Protein AF-A0A8J7U1Y2-F1 (afdb_monomer_lite)

Structure (mmCIF, N/CA/C/O backbone):
data_AF-A0A8J7U1Y2-F1
#
_entry.id   AF-A0A8J7U1Y2-F1
#
loop_
_atom_site.group_PDB
_atom_site.id
_atom_site.type_symbol
_atom_site.label_atom_id
_atom_site.label_alt_id
_atom_site.label_comp_id
_atom_site.label_asym_id
_atom_site.label_entity_id
_atom_site.label_seq_id
_atom_site.pdbx_PDB_ins_code
_atom_site.Cartn_x
_atom_site.Cartn_y
_atom_site.Cartn_z
_atom_site.occupancy
_atom_site.B_iso_or_equiv
_atom_site.auth_seq_id
_atom_site.auth_comp_id
_atom_site.auth_asym_id
_atom_site.auth_atom_id
_atom_site.pdbx_PDB_model_num
ATOM 1 N N . MET A 1 1 ? -80.355 20.652 -15.606 1.00 34.34 1 MET A N 1
ATOM 2 C CA . MET A 1 1 ? -79.274 21.611 -15.297 1.00 34.34 1 MET A CA 1
ATOM 3 C C . MET A 1 1 ? -78.720 21.258 -13.933 1.00 34.34 1 MET A C 1
ATOM 5 O O . MET A 1 1 ? -79.507 20.968 -13.043 1.00 34.34 1 MET A O 1
ATOM 9 N N . ALA A 1 2 ? -77.397 21.180 -13.840 1.00 46.47 2 ALA A N 1
ATOM 10 C CA . ALA A 1 2 ? -76.626 20.802 -12.661 1.00 46.47 2 ALA A CA 1
ATOM 11 C C . ALA A 1 2 ? -75.943 22.030 -12.027 1.00 46.47 2 ALA A C 1
ATOM 13 O O . ALA A 1 2 ? -75.816 23.050 -12.704 1.00 46.47 2 ALA A O 1
ATOM 14 N N . HIS A 1 3 ? -75.466 21.820 -10.792 1.00 39.16 3 HIS A N 1
ATOM 15 C CA . HIS A 1 3 ? -74.607 22.606 -9.879 1.00 39.16 3 HIS A CA 1
ATOM 16 C C . HIS A 1 3 ? -75.348 23.007 -8.597 1.00 39.16 3 HIS A C 1
ATOM 18 O O . HIS A 1 3 ? -76.306 23.766 -8.654 1.00 39.16 3 HIS A O 1
ATOM 24 N N . ASP A 1 4 ? -75.144 22.297 -7.483 1.00 46.78 4 ASP A N 1
ATOM 25 C CA . ASP A 1 4 ? -73.952 22.193 -6.606 1.00 46.78 4 ASP A CA 1
ATOM 26 C C . ASP A 1 4 ? -73.902 23.353 -5.605 1.00 46.78 4 ASP A C 1
ATOM 28 O O . ASP A 1 4 ? -73.993 24.519 -5.981 1.00 46.78 4 ASP A O 1
ATOM 32 N N . GLY A 1 5 ? -73.804 23.001 -4.326 1.00 40.16 5 GLY A N 1
ATOM 33 C CA . GLY A 1 5 ? -73.858 23.942 -3.219 1.00 40.16 5 GLY A CA 1
ATOM 34 C C . GLY A 1 5 ? -74.170 23.258 -1.897 1.00 40.16 5 GLY A C 1
ATOM 35 O O . GLY A 1 5 ? -75.324 22.979 -1.604 1.00 40.16 5 GLY A O 1
ATOM 36 N N . GLU A 1 6 ? -73.113 23.076 -1.107 1.00 36.56 6 GLU A N 1
ATOM 37 C CA . GLU A 1 6 ? -73.131 22.971 0.357 1.00 36.56 6 GLU A CA 1
ATOM 38 C C . GLU A 1 6 ? -73.260 21.560 0.949 1.00 36.56 6 GLU A C 1
ATOM 40 O O . GLU A 1 6 ? -74.282 21.094 1.446 1.00 36.56 6 GLU A O 1
ATOM 45 N N . ARG A 1 7 ? -72.089 20.909 0.993 1.00 51.75 7 ARG A N 1
ATOM 46 C CA . ARG A 1 7 ? -71.701 20.049 2.112 1.00 51.75 7 ARG A CA 1
ATOM 47 C C . ARG A 1 7 ? -71.763 20.863 3.405 1.00 51.75 7 ARG A C 1
ATOM 49 O O . ARG A 1 7 ? -70.762 21.455 3.805 1.00 51.75 7 ARG A O 1
ATOM 56 N N . GLU A 1 8 ? -72.899 20.845 4.081 1.00 38.88 8 GLU A N 1
ATOM 57 C CA . GLU A 1 8 ? -72.926 21.168 5.500 1.00 38.88 8 GLU A CA 1
ATOM 58 C C . GLU A 1 8 ? -72.642 19.876 6.270 1.00 38.88 8 GLU A C 1
ATOM 60 O O . GLU A 1 8 ? -73.505 19.026 6.491 1.00 38.88 8 GLU A O 1
ATOM 65 N N . LEU A 1 9 ? -71.361 19.686 6.594 1.00 50.12 9 LEU A N 1
ATOM 66 C CA . LEU A 1 9 ? -70.911 18.741 7.609 1.00 50.12 9 LEU A CA 1
ATOM 67 C C . LEU A 1 9 ? -71.500 19.205 8.944 1.00 50.12 9 LEU A C 1
ATOM 69 O O . LEU A 1 9 ? -70.864 19.948 9.689 1.00 50.12 9 LEU A O 1
ATOM 73 N N . VAL A 1 10 ? -72.740 18.798 9.213 1.00 43.84 10 VAL A N 1
ATOM 74 C CA . VAL A 1 10 ? -73.365 19.011 10.514 1.00 43.84 10 VAL A CA 1
ATOM 75 C C . VAL A 1 10 ? -72.536 18.228 11.536 1.00 43.84 10 VAL A C 1
ATOM 77 O O . VAL A 1 10 ? -72.325 17.025 11.347 1.00 43.84 10 VAL A O 1
ATOM 80 N N . PRO A 1 11 ? -72.038 18.875 12.602 1.00 46.19 11 PRO A N 1
ATOM 81 C CA . PRO A 1 11 ? -71.340 18.184 13.671 1.00 46.19 11 PRO A CA 1
ATOM 82 C C . PRO A 1 11 ? -72.301 17.148 14.257 1.00 46.19 11 PRO A C 1
ATOM 84 O O . PRO A 1 11 ? -73.326 17.520 14.829 1.00 46.19 11 PRO A O 1
ATOM 87 N N . LEU A 1 12 ? -72.003 15.854 14.095 1.00 50.69 12 LEU A N 1
ATOM 88 C CA . LEU A 1 12 ? -72.676 14.809 14.863 1.00 50.69 12 LEU A CA 1
ATOM 89 C C . LEU A 1 12 ? -72.426 15.146 16.331 1.00 50.69 12 LEU A C 1
ATOM 91 O O . LEU A 1 12 ? -71.283 15.150 16.794 1.00 50.69 12 LEU A O 1
ATOM 95 N N . GLY A 1 13 ? -73.496 15.559 17.008 1.00 49.44 13 GLY A N 1
ATOM 96 C CA . GLY A 1 13 ? -73.459 16.011 18.385 1.00 49.44 13 GLY A CA 1
ATOM 97 C C . GLY A 1 13 ? -72.778 14.983 19.280 1.00 49.44 13 GLY A C 1
ATOM 98 O O . GLY A 1 13 ? -72.788 13.784 19.020 1.00 49.44 13 GLY A O 1
ATOM 99 N N . THR A 1 14 ? -72.192 15.464 20.368 1.00 58.47 14 THR A N 1
ATOM 100 C CA . THR A 1 14 ? -71.536 14.669 21.415 1.00 58.47 14 THR A CA 1
ATOM 101 C C . THR A 1 14 ? -72.541 13.856 22.252 1.00 58.47 14 THR A C 1
ATOM 103 O O . THR A 1 14 ? -72.446 13.816 23.476 1.00 58.47 14 THR A O 1
ATOM 106 N N . GLY A 1 15 ? -73.549 13.254 21.622 1.00 70.94 15 GLY A N 1
ATOM 107 C CA . GLY A 1 15 ? -74.650 12.551 22.269 1.00 70.94 15 GLY A CA 1
ATOM 108 C C . GLY A 1 15 ? -75.352 11.580 21.323 1.00 70.94 15 GLY A C 1
ATOM 109 O O . GLY A 1 15 ? -75.127 11.591 20.118 1.00 70.94 15 GLY A O 1
ATOM 110 N N . PHE A 1 16 ? -76.185 10.712 21.891 1.00 85.00 16 PHE A N 1
ATOM 111 C CA . PHE A 1 16 ? -76.945 9.715 21.139 1.00 85.00 16 PHE A CA 1
ATOM 112 C C . PHE A 1 16 ? -78.142 10.347 20.422 1.00 85.00 16 PHE A C 1
ATOM 114 O O . PHE A 1 16 ? -78.838 11.192 20.992 1.00 85.00 16 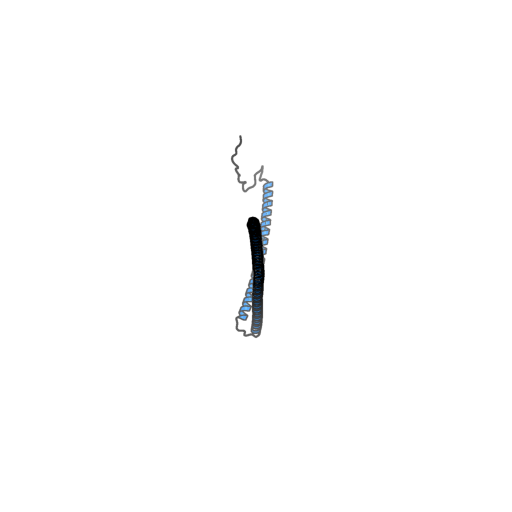PHE A O 1
ATOM 121 N N . ASP A 1 17 ? -78.444 9.871 19.218 1.00 85.56 17 ASP A N 1
ATOM 122 C CA . ASP A 1 17 ? -79.650 10.248 18.489 1.00 85.56 17 ASP A CA 1
ATOM 123 C C . ASP A 1 17 ? -80.903 9.795 19.253 1.00 85.56 17 ASP A C 1
ATOM 125 O O . ASP A 1 17 ? -80.952 8.705 19.833 1.00 85.56 17 ASP A O 1
ATOM 129 N N . ILE A 1 18 ? -81.946 10.627 19.248 1.00 84.00 18 ILE A N 1
ATOM 130 C CA . ILE A 1 18 ? -83.214 10.352 19.935 1.00 84.00 18 ILE A CA 1
ATOM 131 C C . ILE A 1 18 ? -84.214 9.748 18.939 1.00 84.00 18 ILE A C 1
ATOM 133 O O . ILE A 1 18 ? -84.594 10.376 17.954 1.00 84.00 18 ILE A O 1
ATOM 137 N N . VAL A 1 19 ? -84.695 8.540 19.230 1.00 82.56 19 VAL A N 1
ATOM 138 C CA . VAL A 1 19 ? -85.760 7.831 18.503 1.00 82.56 19 VAL A CA 1
ATOM 139 C C . VAL A 1 19 ? -87.065 7.828 19.314 1.00 82.56 19 VAL A C 1
ATOM 141 O O . VAL A 1 19 ? -87.110 8.282 20.460 1.00 82.56 19 VAL A O 1
ATOM 144 N N . LYS A 1 20 ? -88.181 7.348 18.737 1.00 69.94 20 LYS A N 1
ATOM 145 C CA . LYS A 1 20 ? -89.498 7.372 19.404 1.00 69.94 20 LYS A CA 1
ATOM 146 C C . LYS A 1 20 ? -89.423 6.622 20.747 1.00 69.94 20 LYS A C 1
ATOM 148 O O . LYS A 1 20 ? -89.471 5.396 20.768 1.00 69.94 20 LYS A O 1
ATOM 153 N N . ARG A 1 21 ? -89.395 7.392 21.848 1.00 74.94 21 ARG A N 1
ATOM 154 C CA . ARG A 1 21 ? -89.266 6.967 23.262 1.00 74.94 21 ARG A CA 1
ATOM 155 C C . ARG A 1 21 ? -87.834 6.673 23.769 1.00 74.94 21 ARG A C 1
ATOM 157 O O . ARG A 1 21 ? -87.695 5.816 24.634 1.00 74.94 21 ARG A O 1
ATOM 164 N N . GLY A 1 22 ? -86.796 7.390 23.323 1.00 84.19 22 GLY A N 1
ATOM 165 C CA . GLY A 1 22 ? -85.483 7.393 24.002 1.00 84.19 22 GLY A CA 1
ATOM 166 C C . GLY A 1 22 ? -84.276 7.505 23.069 1.00 84.19 22 GLY A C 1
ATOM 167 O O . GLY A 1 22 ? -84.439 7.803 21.893 1.00 84.19 22 GLY A O 1
ATOM 168 N N . TYR A 1 23 ? -83.070 7.264 23.593 1.00 89.19 23 TYR A N 1
ATOM 169 C CA . TYR A 1 23 ? -81.841 7.208 22.791 1.00 89.19 23 TYR A CA 1
ATOM 170 C C . TYR A 1 23 ? -81.787 5.959 21.903 1.00 89.19 23 TYR A C 1
ATOM 172 O O . TYR A 1 23 ? -82.340 4.911 22.249 1.00 89.19 23 TYR A O 1
ATOM 180 N N . SER A 1 24 ? -81.101 6.066 20.765 1.00 87.94 24 SER A N 1
ATOM 181 C CA . SER A 1 24 ? -80.838 4.948 19.864 1.00 87.94 24 SER A CA 1
ATOM 182 C C . SER A 1 24 ? -80.053 3.858 20.588 1.00 87.94 24 SER A C 1
ATOM 184 O O . SER A 1 24 ? -78.881 4.026 20.924 1.00 87.94 24 SER A O 1
ATOM 186 N N . ARG A 1 25 ? -80.709 2.719 20.822 1.00 88.12 25 ARG A N 1
ATOM 187 C CA . ARG A 1 25 ? -80.121 1.574 21.523 1.00 88.12 25 ARG A CA 1
ATOM 188 C C . ARG A 1 25 ? -78.813 1.112 20.876 1.00 88.12 25 ARG A C 1
ATOM 190 O O . ARG A 1 25 ? -77.850 0.880 21.592 1.00 88.12 25 ARG A O 1
ATOM 197 N N . THR A 1 26 ? -78.776 1.042 19.546 1.00 88.81 26 THR A N 1
ATOM 198 C CA . THR A 1 26 ? -77.592 0.624 18.783 1.00 88.81 26 THR A CA 1
ATOM 199 C C . THR A 1 26 ? -76.408 1.559 19.023 1.00 88.81 26 THR A C 1
ATOM 201 O O . THR A 1 26 ? -75.312 1.090 19.291 1.00 88.81 26 THR A O 1
ATOM 204 N N . GLN A 1 27 ? -76.629 2.879 19.030 1.00 89.81 27 GLN A N 1
ATOM 205 C CA . GLN A 1 27 ? -75.547 3.838 19.285 1.00 89.81 27 GLN A CA 1
ATOM 206 C C . GLN A 1 27 ? -75.039 3.776 20.730 1.00 89.81 27 GLN A C 1
ATOM 208 O O . GLN A 1 27 ? -73.845 3.949 20.967 1.00 89.81 27 GLN A O 1
ATOM 213 N N . VAL A 1 28 ? -75.929 3.527 21.698 1.00 91.50 28 VAL A N 1
ATOM 214 C CA . VAL A 1 28 ? -75.550 3.335 23.107 1.00 91.50 28 VAL A CA 1
ATOM 215 C C . VAL A 1 28 ? -74.724 2.063 23.281 1.00 91.50 28 VAL A C 1
ATOM 217 O O . VAL A 1 28 ? -73.686 2.115 23.932 1.00 91.50 28 VAL A O 1
ATOM 220 N N . GLU A 1 29 ? -75.145 0.949 22.680 1.00 90.69 29 GLU A N 1
ATOM 221 C CA . GLU A 1 29 ? -74.397 -0.315 22.704 1.00 90.69 29 GLU A CA 1
ATOM 222 C C . GLU A 1 29 ? -73.004 -0.143 22.065 1.00 90.69 29 GLU A C 1
ATOM 224 O O . GLU A 1 29 ? -72.007 -0.451 22.711 1.00 90.69 29 GLU A O 1
ATOM 229 N N . GLU A 1 30 ? -72.903 0.480 20.885 1.00 91.31 30 GLU A N 1
ATOM 230 C CA . GLU A 1 30 ? -71.616 0.772 20.226 1.00 91.31 30 GLU A CA 1
ATOM 231 C C . GLU A 1 30 ? -70.701 1.693 21.053 1.00 91.31 30 GLU A C 1
ATOM 233 O O . GLU A 1 30 ? -69.476 1.546 21.046 1.00 91.31 30 GLU A O 1
ATOM 238 N N . HIS A 1 31 ? -71.266 2.679 21.755 1.00 91.88 31 HIS A N 1
ATOM 239 C CA . HIS A 1 31 ? -70.484 3.566 22.614 1.00 91.88 31 HIS A CA 1
ATOM 240 C C . HIS A 1 31 ? -69.992 2.860 23.877 1.00 91.88 31 HIS A C 1
ATOM 242 O O . HIS A 1 31 ? -68.847 3.070 24.265 1.00 91.88 31 HIS A O 1
ATOM 248 N N . LEU A 1 32 ? -70.825 2.021 24.500 1.00 93.94 32 LEU A N 1
ATOM 249 C CA . LEU A 1 32 ? -70.423 1.214 25.652 1.00 93.94 32 LEU A CA 1
ATOM 250 C C . LEU A 1 32 ? -69.343 0.201 25.265 1.00 93.94 32 LEU A C 1
ATOM 252 O O . LEU A 1 32 ? -68.363 0.072 25.989 1.00 93.94 32 LEU A O 1
ATOM 256 N N . GLU A 1 33 ? -69.463 -0.446 24.104 1.00 94.44 33 GLU A N 1
ATOM 257 C CA . GLU A 1 33 ? -68.424 -1.340 23.579 1.00 94.44 33 GLU A CA 1
ATOM 258 C C . GLU A 1 33 ? -67.101 -0.604 23.338 1.00 94.44 33 GLU A C 1
ATOM 260 O O . GLU A 1 33 ? -66.033 -1.112 23.690 1.00 94.44 33 GLU A O 1
ATOM 265 N N . ARG A 1 34 ? -67.158 0.617 22.790 1.00 94.81 34 ARG A N 1
ATOM 266 C CA . ARG A 1 34 ? -65.978 1.472 22.610 1.00 94.81 34 ARG A CA 1
ATOM 267 C C . ARG A 1 34 ? -65.354 1.868 23.946 1.00 94.81 34 ARG A C 1
ATOM 269 O O . ARG A 1 34 ? -64.147 1.737 24.101 1.00 94.81 34 ARG A O 1
ATOM 276 N N . LEU A 1 35 ? -66.168 2.294 24.912 1.00 96.25 35 LEU A N 1
ATOM 277 C CA . LEU A 1 35 ? -65.710 2.710 26.238 1.00 96.25 35 LEU A CA 1
ATOM 278 C C . LEU A 1 35 ? -65.096 1.541 27.024 1.00 96.25 35 LEU A C 1
ATOM 280 O O . LEU A 1 35 ? -64.062 1.710 27.664 1.00 96.25 35 LEU A O 1
ATOM 284 N N . ASP A 1 36 ? -65.679 0.345 26.931 1.00 96.50 36 ASP A N 1
ATOM 285 C CA . ASP A 1 36 ? -65.097 -0.884 27.481 1.00 96.50 36 ASP A CA 1
ATOM 286 C C . ASP A 1 36 ? -63.756 -1.220 26.812 1.00 96.50 36 ASP A C 1
ATOM 288 O O . ASP A 1 36 ? -62.820 -1.666 27.481 1.00 96.50 36 ASP A O 1
ATOM 292 N N . GLY A 1 37 ? -63.645 -1.000 25.498 1.00 97.06 37 GLY A N 1
ATOM 293 C CA . GLY A 1 37 ? -62.390 -1.108 24.756 1.00 97.06 37 GLY A CA 1
ATOM 294 C C . GLY A 1 37 ? -61.326 -0.135 25.268 1.00 97.06 37 GLY A C 1
ATOM 295 O O . GLY A 1 37 ? -60.220 -0.560 25.609 1.00 97.06 37 GLY A O 1
ATOM 296 N N . ASP A 1 38 ? -61.681 1.142 25.398 1.00 96.19 38 ASP A N 1
ATOM 297 C CA . ASP A 1 38 ? -60.793 2.206 25.875 1.00 96.19 38 ASP A CA 1
ATOM 298 C C . ASP A 1 38 ? -60.351 1.969 27.330 1.00 96.19 38 ASP A C 1
ATOM 300 O O . ASP A 1 38 ? -59.178 2.141 27.663 1.00 96.19 38 ASP A O 1
ATOM 304 N N . LEU A 1 39 ? -61.252 1.505 28.204 1.00 97.31 39 LEU A N 1
ATOM 305 C CA . LEU A 1 39 ? -60.928 1.162 29.593 1.00 97.31 39 LEU A CA 1
ATOM 306 C C . LEU A 1 39 ? -59.982 -0.037 29.691 1.00 97.31 39 LEU A C 1
ATOM 308 O O . LEU A 1 39 ? -59.082 -0.035 30.533 1.00 97.31 39 LEU A O 1
ATOM 312 N N . ARG A 1 40 ? -60.156 -1.055 28.838 1.00 97.50 40 ARG A N 1
ATOM 313 C CA . ARG A 1 40 ? -59.226 -2.194 28.769 1.00 97.50 40 ARG A CA 1
ATOM 314 C C . ARG A 1 40 ? -57.848 -1.758 28.287 1.00 97.50 40 ARG A C 1
ATOM 316 O O . ARG A 1 40 ? -56.856 -2.210 28.855 1.00 97.50 40 ARG A O 1
ATOM 323 N N . LEU A 1 41 ? -57.786 -0.874 27.291 1.00 97.56 41 LEU A N 1
ATOM 324 C CA . LEU A 1 41 ? -56.530 -0.309 26.804 1.00 97.56 41 LEU A CA 1
ATOM 325 C C . LEU A 1 41 ? -55.830 0.506 27.900 1.00 97.56 41 LEU A C 1
ATOM 327 O O . LEU A 1 41 ? -54.671 0.245 28.207 1.00 97.56 41 LEU A O 1
ATOM 331 N N . LEU A 1 42 ? -56.552 1.406 28.573 1.00 97.75 42 LEU A N 1
ATOM 332 C CA . LEU A 1 42 ? -56.003 2.222 29.658 1.00 97.75 42 LEU A CA 1
ATOM 333 C C . LEU A 1 42 ? -55.525 1.367 30.843 1.00 97.75 42 LEU A C 1
ATOM 335 O O . LEU A 1 42 ? -54.500 1.665 31.457 1.00 97.75 42 LEU A O 1
ATOM 339 N N . ALA A 1 43 ? -56.257 0.300 31.177 1.00 97.25 43 ALA A N 1
ATOM 340 C CA . ALA A 1 43 ? -55.841 -0.644 32.208 1.00 97.25 43 ALA A CA 1
ATOM 341 C C . ALA A 1 43 ? -54.542 -1.364 31.815 1.00 97.25 43 ALA A C 1
ATOM 343 O O . ALA A 1 43 ? -53.633 -1.450 32.639 1.00 97.25 43 ALA A O 1
ATOM 344 N N . ALA A 1 44 ? -54.427 -1.810 30.559 1.00 97.88 44 ALA A N 1
ATOM 345 C CA . ALA A 1 44 ? -53.208 -2.427 30.043 1.00 97.88 44 ALA A CA 1
ATOM 346 C C . ALA A 1 44 ? -52.015 -1.454 30.062 1.00 97.88 44 ALA A C 1
ATOM 348 O O . ALA A 1 44 ? -50.932 -1.826 30.516 1.00 97.88 44 ALA A O 1
ATOM 349 N N . ASP A 1 45 ? -52.221 -0.198 29.660 1.00 97.25 45 ASP A N 1
ATOM 350 C CA . ASP A 1 45 ? -51.186 0.842 29.676 1.00 97.25 45 ASP A CA 1
ATOM 351 C C . ASP A 1 45 ? -50.732 1.174 31.103 1.00 97.25 45 ASP A C 1
ATOM 353 O O . ASP A 1 45 ? -49.533 1.282 31.374 1.00 97.25 45 ASP A O 1
ATOM 357 N N . ARG A 1 46 ? -51.674 1.281 32.049 1.00 98.00 46 ARG A N 1
ATOM 358 C CA . ARG A 1 46 ? -51.367 1.474 33.474 1.00 98.00 46 ARG A CA 1
ATOM 359 C C . ARG A 1 46 ? -50.536 0.317 34.016 1.00 98.00 46 ARG A C 1
ATOM 361 O O . ARG A 1 46 ? -49.559 0.550 34.728 1.00 98.00 46 ARG A O 1
ATOM 368 N N . ASP A 1 47 ? -50.924 -0.915 33.710 1.00 97.88 47 ASP A N 1
ATOM 369 C CA . ASP A 1 47 ? -50.235 -2.103 34.209 1.00 97.88 47 ASP A CA 1
ATOM 370 C C . ASP A 1 47 ? -48.820 -2.200 33.617 1.00 97.88 47 ASP A C 1
ATOM 372 O O . ASP A 1 47 ? -47.863 -2.471 34.347 1.00 97.88 47 ASP A O 1
ATOM 376 N N . ALA A 1 48 ? -48.654 -1.856 32.336 1.00 97.56 48 ALA A N 1
ATOM 377 C CA . ALA A 1 48 ? -47.348 -1.740 31.693 1.00 97.56 48 ALA A CA 1
ATOM 378 C C . ALA A 1 48 ? -46.475 -0.646 32.336 1.00 97.56 48 ALA A C 1
ATOM 380 O O . ALA A 1 48 ? -45.310 -0.894 32.653 1.00 97.56 48 ALA A O 1
ATOM 381 N N . ALA A 1 49 ? -47.029 0.541 32.595 1.00 96.50 49 ALA A N 1
ATOM 382 C CA . ALA A 1 49 ? -46.314 1.634 33.257 1.00 96.50 49 ALA A CA 1
ATOM 383 C C . ALA A 1 49 ? -45.923 1.282 34.704 1.00 96.50 49 ALA A C 1
ATOM 385 O O . ALA A 1 49 ? -44.817 1.595 35.158 1.00 96.50 49 ALA A O 1
ATOM 386 N N . SER A 1 50 ? -46.800 0.584 35.430 1.00 97.75 50 SER A N 1
ATOM 387 C CA . SER A 1 50 ? -46.519 0.104 36.785 1.00 97.75 50 SER A CA 1
ATOM 388 C C . SER A 1 50 ? -45.373 -0.911 36.784 1.00 97.75 50 SER A C 1
ATOM 390 O O . SER A 1 50 ? -44.430 -0.779 37.568 1.00 97.75 50 SER A O 1
ATOM 392 N N . ALA A 1 51 ? -45.384 -1.858 35.841 1.00 97.50 51 ALA A N 1
ATOM 393 C CA . ALA A 1 51 ? -44.304 -2.824 35.668 1.00 97.50 51 ALA A CA 1
ATOM 394 C C . ALA A 1 51 ? -42.961 -2.146 35.339 1.00 97.50 51 ALA A C 1
ATOM 396 O O . ALA A 1 51 ? -41.943 -2.482 35.949 1.00 97.50 51 ALA A O 1
ATOM 397 N N . GLN A 1 52 ? -42.957 -1.151 34.445 1.00 97.38 52 GLN A N 1
ATOM 398 C CA . GLN A 1 52 ? -41.757 -0.365 34.128 1.00 97.38 52 GLN A CA 1
ATOM 399 C C . GLN A 1 52 ? -41.221 0.390 35.348 1.00 97.38 52 GLN A C 1
ATOM 401 O O . GLN A 1 52 ? -40.016 0.407 35.585 1.00 97.38 52 GLN A O 1
ATOM 406 N N . THR A 1 53 ? -42.106 0.969 36.162 1.00 98.00 53 THR A N 1
ATOM 407 C CA . THR A 1 53 ? -41.712 1.694 37.379 1.00 98.00 53 THR A CA 1
ATOM 408 C C . THR A 1 53 ? -41.030 0.763 38.385 1.00 98.00 53 THR A C 1
ATOM 410 O O . THR A 1 53 ? -40.010 1.120 38.975 1.00 98.00 53 THR A O 1
ATOM 413 N N . VAL A 1 54 ? -41.555 -0.455 38.556 1.00 97.94 54 VAL A N 1
ATOM 414 C CA . VAL A 1 54 ? -40.950 -1.475 39.426 1.00 97.94 54 VAL A CA 1
ATOM 415 C C . VAL A 1 54 ? -39.583 -1.920 38.904 1.00 97.94 54 VAL A C 1
ATOM 417 O O . VAL A 1 54 ? -38.662 -2.107 39.700 1.00 97.94 54 VAL A O 1
ATOM 420 N N . ASP A 1 55 ? -39.425 -2.095 37.591 1.00 97.62 55 ASP A N 1
ATOM 421 C CA . ASP A 1 55 ? -38.134 -2.477 37.014 1.00 97.62 55 ASP A CA 1
ATOM 422 C C . ASP A 1 55 ? -37.087 -1.366 37.167 1.00 97.62 55 ASP A C 1
ATOM 424 O O . ASP A 1 55 ? -35.985 -1.618 37.658 1.00 97.62 55 ASP A O 1
ATOM 428 N N . LEU A 1 56 ? -37.458 -0.117 36.876 1.00 97.31 56 LEU A N 1
ATOM 429 C CA . LEU A 1 56 ? -36.594 1.046 37.085 1.00 97.31 56 LEU A CA 1
ATOM 430 C C . LEU A 1 56 ? -36.176 1.199 38.553 1.00 97.31 56 LEU A C 1
ATOM 432 O O . LEU A 1 56 ? -35.009 1.474 38.829 1.00 97.31 56 LEU A O 1
ATOM 436 N N . ALA A 1 57 ? -37.082 0.960 39.506 1.00 97.62 57 ALA A N 1
ATOM 437 C CA . ALA A 1 57 ? -36.745 0.978 40.929 1.00 97.62 57 ALA A CA 1
ATOM 438 C C . ALA A 1 57 ? -35.697 -0.092 41.291 1.00 97.62 57 ALA A C 1
ATOM 440 O O . ALA A 1 57 ? -34.758 0.190 42.034 1.00 97.62 57 ALA A O 1
ATOM 441 N N . LYS A 1 58 ? -35.802 -1.303 40.723 1.00 97.81 58 LYS A N 1
ATOM 442 C CA . LYS A 1 58 ? -34.797 -2.364 40.914 1.00 97.81 58 LYS A CA 1
ATOM 443 C C . LYS A 1 58 ? -33.449 -1.991 40.302 1.00 97.81 58 LYS A C 1
ATOM 445 O O . LYS A 1 58 ? -32.416 -2.267 40.905 1.00 97.81 58 LYS A O 1
ATOM 450 N N . GLN A 1 59 ? -33.443 -1.391 39.113 1.00 97.31 59 GLN A N 1
ATOM 451 C CA . GLN A 1 59 ? -32.210 -0.933 38.469 1.00 97.31 59 GLN A CA 1
ATOM 452 C C . GLN A 1 59 ? -31.528 0.171 39.287 1.00 97.31 59 GLN A C 1
ATOM 454 O O . GLN A 1 59 ? -30.317 0.113 39.494 1.00 97.31 59 GLN A O 1
ATOM 459 N N . LEU A 1 60 ? -32.305 1.123 39.813 1.00 97.81 60 LEU A N 1
ATOM 460 C CA . LEU A 1 60 ? -31.794 2.192 40.668 1.00 97.81 60 LEU A CA 1
ATOM 461 C C . LEU A 1 60 ? -31.145 1.639 41.940 1.00 97.81 60 LEU A C 1
ATOM 463 O O . LEU A 1 60 ? -30.069 2.093 42.319 1.00 97.81 60 LEU A O 1
ATOM 467 N N . GLU A 1 61 ? -31.770 0.651 42.580 1.00 97.44 61 GLU A N 1
ATOM 468 C CA . GLU A 1 61 ? -31.229 0.054 43.802 1.00 97.44 61 GLU A CA 1
ATOM 469 C C . GLU A 1 61 ? -29.929 -0.718 43.543 1.00 97.44 61 GLU A C 1
ATOM 471 O O . GLU A 1 61 ? -28.966 -0.584 44.295 1.00 97.44 61 GLU A O 1
ATOM 476 N N . ARG A 1 62 ? -29.849 -1.455 42.426 1.0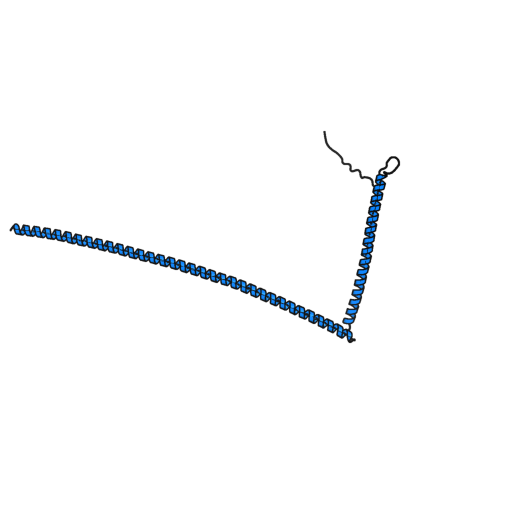0 97.69 62 ARG A N 1
ATOM 477 C CA . ARG A 1 62 ? -28.602 -2.116 42.002 1.00 97.69 62 ARG A CA 1
ATOM 478 C C . ARG A 1 62 ? -27.480 -1.107 41.770 1.00 97.69 62 ARG A C 1
ATOM 480 O O . ARG A 1 62 ? -26.385 -1.298 42.286 1.00 97.69 62 ARG A O 1
ATOM 487 N N . ALA A 1 63 ? -27.764 -0.027 41.043 1.00 95.75 63 ALA A N 1
ATOM 488 C CA . ALA A 1 63 ? -26.780 1.017 40.775 1.00 95.75 63 ALA A CA 1
ATOM 489 C C . ALA A 1 63 ? -26.319 1.718 42.065 1.00 95.75 63 ALA A C 1
ATOM 491 O O . ALA A 1 63 ? -25.141 2.030 42.207 1.00 95.75 63 ALA A O 1
ATOM 492 N N . ARG A 1 64 ? -27.225 1.942 43.029 1.00 96.81 64 ARG A N 1
ATOM 493 C CA . ARG A 1 64 ? -26.875 2.492 44.350 1.00 96.81 64 ARG A CA 1
ATOM 494 C C . ARG A 1 64 ? -25.940 1.569 45.125 1.00 96.81 64 ARG A C 1
ATOM 496 O O . ARG A 1 64 ? -24.908 2.040 45.588 1.00 96.81 64 ARG A O 1
ATOM 503 N N . SER A 1 65 ? -26.257 0.275 45.193 1.00 97.00 65 SER A N 1
ATOM 504 C CA . SER A 1 65 ? -25.390 -0.723 45.832 1.00 97.00 65 SER A CA 1
ATOM 505 C C . SER A 1 65 ? -24.000 -0.753 45.194 1.00 97.00 65 SER A C 1
ATOM 507 O O . SER A 1 65 ? -22.999 -0.737 45.902 1.00 97.00 65 SER A O 1
ATOM 509 N N . GLU A 1 66 ? -23.924 -0.738 43.862 1.00 96.50 66 GLU A N 1
ATOM 510 C CA . GLU A 1 66 ? -22.649 -0.739 43.139 1.00 96.50 66 GLU A CA 1
ATOM 511 C C . GLU A 1 66 ? -21.829 0.532 43.414 1.00 96.50 66 GLU A C 1
ATOM 513 O O . GLU A 1 66 ? -20.619 0.462 43.628 1.00 96.50 66 GLU A O 1
ATOM 518 N N . ILE A 1 67 ? -22.479 1.700 43.467 1.00 95.62 67 ILE A N 1
ATOM 519 C CA . ILE A 1 67 ? -21.821 2.964 43.822 1.00 95.62 67 ILE A CA 1
ATOM 520 C C . ILE A 1 67 ? -21.253 2.909 45.243 1.00 95.62 67 ILE A C 1
ATOM 522 O O . ILE A 1 67 ? -20.127 3.362 45.456 1.00 95.62 67 ILE A O 1
ATOM 526 N N . ASP A 1 68 ? -22.000 2.376 46.207 1.00 95.06 68 ASP A N 1
ATOM 527 C CA . ASP A 1 68 ? -21.544 2.276 47.595 1.00 95.06 68 ASP A CA 1
ATOM 528 C C . ASP A 1 68 ? -20.377 1.285 47.737 1.00 95.06 68 ASP A C 1
ATOM 530 O O . ASP A 1 68 ? -19.380 1.595 48.398 1.00 95.06 68 ASP A O 1
ATOM 534 N N . ASP A 1 69 ? -20.421 0.157 47.023 1.00 94.00 69 ASP A N 1
ATOM 535 C CA . ASP A 1 69 ? -19.317 -0.806 46.962 1.00 94.00 69 ASP A CA 1
ATOM 536 C C . ASP A 1 69 ? -18.047 -0.190 46.356 1.00 94.00 69 ASP A C 1
ATOM 538 O O . ASP A 1 69 ? -16.947 -0.338 46.906 1.00 94.00 69 ASP A O 1
ATOM 542 N N . LEU A 1 70 ? -18.183 0.532 45.238 1.00 91.06 70 LEU A N 1
ATOM 543 C CA . LEU A 1 70 ? -17.076 1.232 44.581 1.00 91.06 70 LEU A CA 1
ATOM 544 C C . LEU A 1 70 ? -16.500 2.333 45.476 1.00 91.06 70 LEU A C 1
ATOM 546 O O . LEU A 1 70 ? -15.280 2.455 45.587 1.00 91.06 70 LEU A O 1
ATOM 550 N N . ARG A 1 71 ? -17.350 3.106 46.162 1.00 88.69 71 ARG A N 1
ATOM 551 C CA . ARG A 1 71 ? -16.912 4.124 47.129 1.00 88.69 71 ARG A CA 1
ATOM 552 C C . ARG A 1 71 ? -16.119 3.505 48.273 1.00 88.69 71 ARG A C 1
ATOM 554 O O . ARG A 1 71 ? -15.037 4.000 48.582 1.00 88.69 71 ARG A O 1
ATOM 561 N N . GLY A 1 72 ? -16.590 2.391 48.834 1.00 86.19 72 GLY A N 1
ATOM 562 C CA . GLY A 1 72 ? -15.865 1.669 49.879 1.00 86.19 72 GLY A CA 1
ATOM 563 C C . GLY A 1 72 ? -14.512 1.131 49.401 1.00 86.19 72 GLY A C 1
ATOM 564 O O . GLY A 1 72 ? -13.528 1.174 50.140 1.00 86.19 72 GLY A O 1
ATOM 565 N N . GLN A 1 73 ? -14.421 0.655 48.154 1.00 82.56 73 GLN A N 1
ATOM 566 C CA . GLN A 1 73 ? -13.144 0.252 47.551 1.00 82.56 73 GLN A CA 1
ATOM 567 C C . GLN A 1 73 ? -12.188 1.439 47.383 1.00 82.56 73 GLN A C 1
ATOM 569 O O . GLN A 1 73 ? -11.011 1.327 47.727 1.00 82.56 73 GLN A O 1
ATOM 574 N N . VAL A 1 74 ? -12.683 2.579 46.893 1.00 83.75 74 VAL A N 1
ATOM 575 C CA . VAL A 1 74 ? -11.883 3.803 46.727 1.00 83.75 74 VAL A CA 1
ATOM 576 C C . VAL A 1 74 ? -11.362 4.309 48.068 1.00 83.75 74 VAL A C 1
ATOM 578 O O . VAL A 1 74 ? -10.192 4.676 48.156 1.00 83.75 74 VAL A O 1
ATOM 581 N N . GLU A 1 75 ? -12.185 4.297 49.116 1.00 79.94 75 GLU A N 1
ATOM 582 C CA . GLU A 1 75 ? -11.783 4.729 50.458 1.00 79.94 75 GLU A CA 1
ATOM 583 C C . GLU A 1 75 ? -10.661 3.841 51.018 1.00 79.94 75 GLU A C 1
ATOM 585 O O . GLU A 1 75 ? -9.621 4.352 51.440 1.00 79.94 75 GLU A O 1
ATOM 590 N N . ARG A 1 76 ? -10.804 2.511 50.903 1.00 75.19 76 ARG A N 1
ATOM 591 C CA . ARG A 1 76 ? -9.758 1.544 51.289 1.00 75.19 76 ARG A CA 1
ATOM 592 C C . ARG A 1 76 ? -8.456 1.726 50.508 1.00 75.19 76 ARG A C 1
ATOM 594 O O . ARG A 1 76 ? -7.381 1.518 51.060 1.00 75.19 76 ARG A O 1
ATOM 601 N N . LEU A 1 77 ? -8.545 2.107 49.234 1.00 69.56 77 LEU A N 1
ATOM 602 C CA . LEU A 1 77 ? -7.390 2.338 48.363 1.00 69.56 77 LEU A CA 1
ATOM 603 C C . LEU A 1 77 ? -6.714 3.701 48.566 1.00 69.56 77 LEU A C 1
ATOM 605 O O . LEU A 1 77 ? -5.520 3.828 48.284 1.00 69.56 77 LEU A O 1
ATOM 609 N N . SER A 1 78 ? -7.471 4.713 48.999 1.00 70.00 78 SER A N 1
ATOM 610 C CA . SER A 1 78 ? -6.996 6.093 49.176 1.00 70.00 78 SER A CA 1
ATOM 611 C C . SER A 1 78 ? -6.294 6.310 50.517 1.00 70.00 78 SER A C 1
ATOM 613 O O . SER A 1 78 ? -5.448 7.198 50.633 1.00 70.00 78 SER A O 1
ATOM 615 N N . LEU A 1 79 ? -6.613 5.499 51.527 1.00 70.44 79 LEU A N 1
ATOM 616 C CA . LEU A 1 79 ? -5.901 5.495 52.800 1.00 70.44 79 LEU A CA 1
ATOM 617 C C . LEU A 1 79 ? -4.509 4.851 52.626 1.00 70.44 79 LEU A C 1
ATOM 619 O O . LEU A 1 79 ? -4.361 3.886 51.870 1.00 70.44 79 LEU A O 1
ATOM 623 N N . PRO A 1 80 ? -3.465 5.345 53.320 1.00 63.31 80 PRO A N 1
ATOM 624 C CA . PRO A 1 80 ? -2.183 4.653 53.381 1.00 63.31 80 PRO A CA 1
ATOM 625 C C . PRO A 1 80 ? -2.419 3.212 53.853 1.00 63.31 80 PRO A C 1
ATOM 627 O O . PRO A 1 80 ? -3.141 3.033 54.837 1.00 63.31 80 PRO A O 1
ATOM 630 N N . PRO A 1 81 ? -1.857 2.184 53.191 1.00 61.62 81 PRO A N 1
ATOM 631 C CA . PRO A 1 81 ? -2.106 0.803 53.572 1.00 61.62 81 PRO A CA 1
ATOM 632 C C . PRO A 1 81 ? -1.487 0.554 54.949 1.00 61.62 81 PRO A C 1
ATOM 634 O O . PRO A 1 81 ? -0.284 0.349 55.083 1.00 61.62 81 PRO A O 1
ATOM 637 N N . THR A 1 82 ? -2.313 0.609 55.987 1.00 65.81 82 THR A N 1
ATOM 638 C CA . THR A 1 82 ? -1.936 0.267 57.363 1.00 65.81 82 THR A CA 1
ATOM 639 C C . THR A 1 82 ? -2.113 -1.228 57.642 1.00 65.81 82 THR A C 1
ATOM 641 O O . THR A 1 82 ? -1.705 -1.706 58.697 1.00 65.81 82 THR A O 1
ATOM 644 N N . THR A 1 83 ? -2.672 -1.982 56.685 1.00 67.94 83 THR A N 1
ATOM 645 C CA . THR A 1 83 ? -2.898 -3.431 56.752 1.00 67.94 83 THR A CA 1
ATOM 646 C C . THR A 1 83 ? -2.209 -4.167 55.597 1.00 67.94 83 THR A C 1
ATOM 648 O O . THR A 1 83 ? -2.091 -3.656 54.480 1.00 67.94 83 THR A O 1
ATOM 651 N N . LEU A 1 84 ? -1.750 -5.396 55.862 1.00 69.94 84 LEU A N 1
ATOM 652 C CA . LEU A 1 84 ? -1.038 -6.243 54.894 1.00 69.94 84 LEU A CA 1
ATOM 653 C C . LEU A 1 84 ? -1.911 -6.599 53.670 1.00 69.94 84 LEU A C 1
ATOM 655 O O . LEU A 1 84 ? -1.414 -6.679 52.547 1.00 69.94 84 LEU A O 1
ATOM 659 N N . GLU A 1 85 ? -3.222 -6.758 53.878 1.00 73.56 85 GLU A N 1
ATOM 660 C CA . GLU A 1 85 ? -4.200 -7.061 52.823 1.00 73.56 85 GLU A CA 1
ATOM 661 C C . GLU A 1 85 ? -4.352 -5.917 51.814 1.00 73.56 85 GLU A C 1
ATOM 663 O O . GLU A 1 85 ? -4.284 -6.167 50.609 1.00 73.56 85 GLU A O 1
ATOM 668 N N . GLY A 1 86 ? -4.441 -4.658 52.264 1.00 74.19 86 GLY A N 1
ATOM 669 C CA . GLY A 1 86 ? -4.539 -3.501 51.362 1.00 74.19 86 GLY A CA 1
ATOM 670 C C . GLY A 1 86 ? -3.293 -3.312 50.487 1.00 74.19 86 GLY A C 1
ATOM 671 O O . GLY A 1 86 ? -3.390 -2.904 49.326 1.00 74.19 86 GLY A O 1
ATOM 672 N N . LEU A 1 87 ? -2.116 -3.681 51.008 1.00 77.31 87 LEU A N 1
ATOM 673 C CA . LEU A 1 87 ? -0.872 -3.708 50.237 1.00 77.31 87 LEU A CA 1
ATOM 674 C C . LEU A 1 87 ? -0.915 -4.791 49.143 1.00 77.31 87 LEU A C 1
ATOM 676 O O . LEU A 1 87 ? -0.531 -4.528 48.002 1.00 77.31 87 LEU A O 1
ATOM 680 N N . SER A 1 88 ? -1.409 -5.989 49.476 1.00 80.25 88 SER A N 1
ATOM 681 C CA . SER A 1 88 ? -1.504 -7.117 48.541 1.00 80.25 88 SER A CA 1
ATOM 682 C C . SER A 1 88 ? -2.501 -6.868 47.401 1.00 80.25 88 SER A C 1
ATOM 684 O O . SER A 1 88 ? -2.180 -7.126 46.241 1.00 80.25 88 SER A O 1
ATOM 686 N N . GLU A 1 89 ? -3.657 -6.267 47.695 1.00 80.00 89 GLU A N 1
ATOM 687 C CA . GLU A 1 89 ? -4.685 -5.937 46.700 1.00 80.00 89 GLU A CA 1
ATOM 688 C C . GLU A 1 89 ? -4.191 -4.852 45.724 1.00 80.00 89 GLU A C 1
ATOM 690 O O . GLU A 1 89 ? -4.410 -4.925 44.511 1.00 80.00 89 GLU A O 1
ATOM 695 N N . ARG A 1 90 ? -3.446 -3.857 46.228 1.00 81.81 90 ARG A N 1
ATOM 696 C CA . ARG A 1 90 ? -2.820 -2.822 45.392 1.00 81.81 90 ARG A CA 1
ATOM 697 C C . ARG A 1 90 ? -1.697 -3.384 44.520 1.00 81.81 90 ARG A C 1
ATOM 699 O O . ARG A 1 90 ? -1.611 -3.001 43.356 1.00 81.81 90 ARG A O 1
ATOM 706 N N . LEU A 1 91 ? -0.872 -4.294 45.043 1.00 86.06 91 LEU A N 1
ATOM 707 C CA . LEU A 1 91 ? 0.156 -4.999 44.266 1.00 86.06 91 LEU A CA 1
ATOM 708 C C . LEU A 1 91 ? -0.461 -5.824 43.134 1.00 86.06 91 LEU A C 1
ATOM 710 O O . LEU A 1 91 ? 0.008 -5.742 42.004 1.00 86.06 91 LEU A O 1
ATOM 714 N N . GLN A 1 92 ? -1.543 -6.557 43.402 1.00 89.31 92 GLN A N 1
ATOM 715 C CA . GLN A 1 92 ? -2.266 -7.311 42.374 1.00 89.31 92 GLN A CA 1
ATOM 716 C C . GLN A 1 92 ? -2.843 -6.396 41.287 1.00 89.31 92 GLN A C 1
ATOM 718 O O . GLN A 1 92 ? -2.683 -6.684 40.101 1.00 89.31 92 GLN A O 1
ATOM 723 N N . ARG A 1 93 ? -3.457 -5.264 41.664 1.00 86.81 93 ARG A N 1
ATOM 724 C CA . ARG A 1 93 ? -3.949 -4.271 40.692 1.00 86.81 93 ARG A CA 1
ATOM 725 C C . ARG A 1 93 ? -2.822 -3.636 39.883 1.00 86.81 93 ARG A C 1
ATOM 727 O O . ARG A 1 93 ? -2.966 -3.486 38.677 1.00 86.81 93 ARG A O 1
ATOM 734 N N . MET A 1 94 ? -1.703 -3.298 40.519 1.00 90.75 94 MET A N 1
ATOM 735 C CA . MET A 1 94 ? -0.542 -2.722 39.838 1.00 90.75 94 MET A CA 1
ATOM 736 C C . MET A 1 94 ? 0.097 -3.720 38.868 1.00 90.75 94 MET A C 1
ATOM 738 O O . MET A 1 94 ? 0.444 -3.343 37.756 1.00 90.75 94 MET A O 1
ATOM 742 N N . LEU A 1 95 ? 0.194 -4.997 39.251 1.00 94.31 95 LEU A N 1
ATOM 743 C CA . LEU A 1 95 ? 0.666 -6.065 38.369 1.00 94.31 95 LEU A CA 1
ATOM 744 C C . LEU A 1 95 ? -0.272 -6.271 37.182 1.00 94.31 95 LEU A C 1
ATOM 746 O O . LEU A 1 95 ? 0.205 -6.407 36.061 1.00 94.31 95 LEU A O 1
ATOM 750 N N . ARG A 1 96 ? -1.588 -6.256 37.411 1.00 94.81 96 ARG A N 1
ATOM 751 C CA . ARG A 1 96 ? -2.573 -6.352 36.331 1.00 94.81 96 ARG A CA 1
ATOM 752 C C . ARG A 1 96 ? -2.468 -5.164 35.376 1.00 94.81 96 ARG A C 1
ATOM 754 O O . ARG A 1 96 ? -2.372 -5.376 34.178 1.00 94.81 96 ARG A O 1
ATOM 761 N N . LEU A 1 97 ? -2.382 -3.943 35.905 1.00 96.31 97 LEU A N 1
ATOM 762 C CA . LEU A 1 97 ? -2.192 -2.737 35.098 1.00 96.31 97 LEU A CA 1
ATOM 763 C C . LEU A 1 97 ? -0.898 -2.809 34.274 1.00 96.31 97 LEU A C 1
ATOM 765 O O . LEU A 1 97 ? -0.913 -2.515 33.088 1.00 96.31 97 LEU A O 1
ATOM 769 N N . ALA A 1 98 ? 0.205 -3.256 34.878 1.00 95.50 98 ALA A N 1
ATOM 770 C CA . ALA A 1 98 ? 1.475 -3.421 34.177 1.00 95.50 98 ALA A CA 1
ATOM 771 C C . ALA A 1 98 ? 1.413 -4.514 33.094 1.00 95.50 98 ALA A C 1
ATOM 773 O O . ALA A 1 98 ? 2.052 -4.383 32.053 1.00 95.50 98 ALA A O 1
ATOM 774 N N . GLN A 1 99 ? 0.658 -5.596 33.318 1.00 96.94 99 GLN A N 1
ATOM 775 C CA . GLN A 1 99 ? 0.421 -6.634 32.310 1.00 96.94 99 GLN A CA 1
ATOM 776 C C . GLN A 1 99 ? -0.423 -6.106 31.149 1.00 96.94 99 GLN A C 1
ATOM 778 O O . GLN A 1 99 ? -0.067 -6.350 29.996 1.00 96.94 99 GLN A O 1
ATOM 783 N N . ASP A 1 100 ? -1.491 -5.368 31.451 1.00 97.19 100 ASP A N 1
ATOM 784 C CA . ASP A 1 100 ? -2.357 -4.740 30.455 1.00 97.19 100 ASP A CA 1
ATOM 785 C C . ASP A 1 100 ? -1.557 -3.721 29.622 1.00 97.19 100 ASP A C 1
ATOM 787 O O . ASP A 1 100 ? -1.584 -3.764 28.393 1.00 97.19 100 ASP A O 1
ATOM 791 N N . GLU A 1 101 ? -0.742 -2.884 30.269 1.00 97.25 101 GLU A N 1
ATOM 792 C CA . GLU A 1 101 ? 0.140 -1.919 29.602 1.00 97.25 101 GLU A CA 1
ATOM 793 C C . GLU A 1 101 ? 1.208 -2.617 28.743 1.00 97.25 101 GLU A C 1
ATOM 795 O O . GLU A 1 101 ? 1.443 -2.233 27.597 1.00 97.25 101 GLU A O 1
ATOM 800 N N . ALA A 1 102 ? 1.825 -3.692 29.242 1.00 97.81 102 ALA A N 1
ATOM 801 C CA . ALA A 1 102 ? 2.788 -4.471 28.467 1.00 97.81 102 ALA A CA 1
ATOM 802 C C . ALA A 1 102 ? 2.143 -5.138 27.241 1.00 97.81 102 ALA A C 1
ATOM 804 O O . ALA A 1 102 ? 2.765 -5.197 26.175 1.00 97.81 102 ALA A O 1
ATOM 805 N N . ALA A 1 103 ? 0.912 -5.638 27.373 1.00 97.50 103 ALA A N 1
ATOM 806 C CA . ALA A 1 103 ? 0.151 -6.196 26.261 1.00 97.50 103 ALA A CA 1
ATOM 807 C C . ALA A 1 103 ? -0.187 -5.114 25.228 1.00 97.50 103 ALA A C 1
ATOM 809 O O . ALA A 1 103 ? -0.021 -5.339 24.030 1.00 97.50 103 ALA A O 1
ATOM 810 N N . GLU A 1 104 ? -0.575 -3.922 25.679 1.00 97.69 104 GLU A N 1
ATOM 811 C CA . GLU A 1 104 ? -0.876 -2.792 24.806 1.00 97.69 104 GLU A CA 1
ATOM 812 C C . GLU A 1 104 ? 0.366 -2.306 24.043 1.00 97.69 104 GLU A C 1
ATOM 814 O O . GLU A 1 104 ? 0.304 -2.087 22.833 1.00 97.69 104 GLU A O 1
ATOM 819 N N . ILE A 1 105 ? 1.516 -2.195 24.717 1.00 98.06 105 ILE A N 1
ATOM 820 C CA . ILE A 1 105 ? 2.793 -1.840 24.082 1.00 98.06 105 ILE A CA 1
ATOM 821 C C . ILE A 1 105 ? 3.161 -2.871 23.011 1.00 98.06 105 ILE A C 1
ATOM 823 O O . ILE A 1 105 ? 3.557 -2.491 21.908 1.00 98.06 105 ILE A O 1
ATOM 827 N N . ARG A 1 106 ? 3.008 -4.170 23.304 1.00 98.25 106 ARG A N 1
ATOM 828 C CA . ARG A 1 106 ? 3.263 -5.238 22.323 1.00 98.25 106 ARG A CA 1
ATOM 829 C C . ARG A 1 106 ? 2.322 -5.141 21.130 1.00 98.25 106 ARG A C 1
ATOM 831 O O . ARG A 1 106 ? 2.802 -5.152 20.003 1.00 98.25 106 ARG A O 1
ATOM 838 N N . ALA A 1 107 ? 1.024 -4.973 21.366 1.00 98.12 107 ALA A N 1
ATOM 839 C CA . ALA A 1 107 ? 0.039 -4.833 20.298 1.00 98.12 107 ALA A CA 1
ATOM 840 C C . ALA A 1 107 ? 0.334 -3.614 19.408 1.00 98.12 107 ALA A C 1
ATOM 842 O O . ALA A 1 107 ? 0.290 -3.717 18.182 1.00 98.12 107 ALA A O 1
ATOM 843 N N . ARG A 1 108 ? 0.704 -2.473 20.007 1.00 97.94 108 ARG A N 1
ATOM 844 C CA . ARG A 1 108 ? 1.123 -1.273 19.266 1.00 97.94 108 ARG A CA 1
ATOM 845 C C . ARG A 1 108 ? 2.381 -1.525 18.435 1.00 97.94 108 ARG A C 1
ATOM 847 O O . ARG A 1 108 ? 2.393 -1.189 17.254 1.00 97.94 108 ARG A O 1
ATOM 854 N N . ALA A 1 109 ? 3.402 -2.151 19.016 1.00 98.25 109 ALA A N 1
ATOM 855 C CA . ALA A 1 109 ? 4.643 -2.470 18.313 1.00 98.25 109 ALA A CA 1
ATOM 856 C C . ALA A 1 109 ? 4.423 -3.461 17.156 1.00 98.25 109 ALA A C 1
ATOM 858 O O . ALA A 1 109 ? 5.001 -3.299 16.084 1.00 98.25 109 ALA A O 1
ATOM 859 N N . GLU A 1 110 ? 3.572 -4.471 17.345 1.00 98.19 110 GLU A N 1
ATOM 860 C CA . GLU A 1 110 ? 3.207 -5.434 16.303 1.00 98.19 110 GLU A CA 1
ATOM 861 C C . GLU A 1 110 ? 2.428 -4.770 15.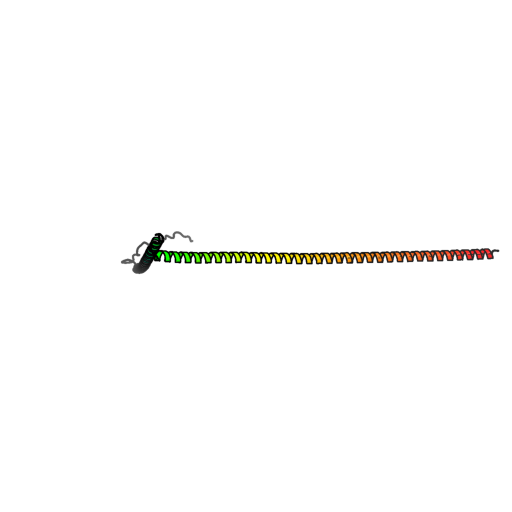164 1.00 98.19 110 GLU A C 1
ATOM 863 O O . GLU A 1 110 ? 2.734 -5.012 13.994 1.00 98.19 110 GLU A O 1
ATOM 868 N N . ALA A 1 111 ? 1.476 -3.890 15.487 1.00 98.12 111 ALA A N 1
ATOM 869 C CA . ALA A 1 111 ? 0.732 -3.122 14.495 1.00 98.12 111 ALA A CA 1
ATOM 870 C C . ALA A 1 111 ? 1.655 -2.193 13.693 1.00 98.12 111 ALA A C 1
ATOM 872 O O . ALA A 1 111 ? 1.608 -2.185 12.463 1.00 98.12 111 ALA A O 1
ATOM 873 N N . GLU A 1 112 ? 2.537 -1.451 14.365 1.00 98.25 112 GLU A N 1
ATOM 874 C CA . GLU A 1 112 ? 3.503 -0.565 13.711 1.00 98.25 112 GLU A CA 1
ATOM 875 C C . GLU A 1 112 ? 4.484 -1.351 12.831 1.00 98.25 112 GLU A C 1
ATOM 877 O O . GLU A 1 112 ? 4.695 -1.000 11.668 1.00 98.25 112 GLU A O 1
ATOM 882 N N . ALA A 1 113 ? 5.019 -2.470 13.328 1.00 98.38 113 ALA A N 1
ATOM 883 C CA . ALA A 1 113 ? 5.868 -3.357 12.540 1.00 98.38 113 ALA A CA 1
ATOM 884 C C . ALA A 1 113 ? 5.125 -3.914 11.315 1.00 98.38 113 ALA A C 1
ATOM 886 O O 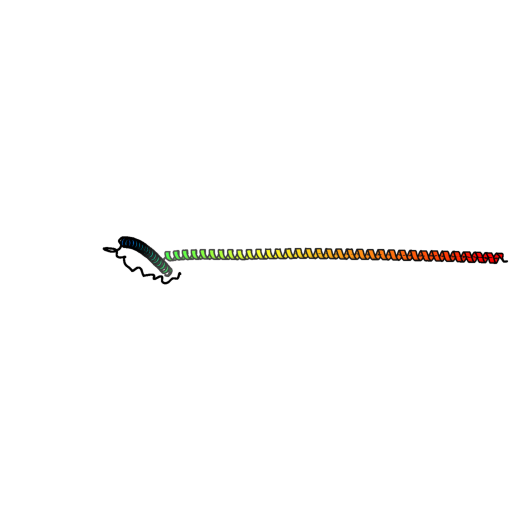. ALA A 1 113 ? 5.699 -3.978 10.225 1.00 98.38 113 ALA A O 1
ATOM 887 N N . GLY A 1 114 ? 3.851 -4.282 11.471 1.00 98.31 114 GLY A N 1
ATOM 888 C CA . GLY A 1 114 ? 2.979 -4.697 10.376 1.00 98.31 114 GLY A CA 1
ATOM 889 C C . GLY A 1 114 ? 2.808 -3.598 9.328 1.00 98.31 114 GLY A C 1
ATOM 890 O O . GLY A 1 114 ? 3.007 -3.847 8.139 1.00 98.31 114 GLY A O 1
ATOM 891 N N . HIS A 1 115 ? 2.534 -2.365 9.758 1.00 98.19 115 HIS A N 1
ATOM 892 C CA . HIS A 1 115 ? 2.419 -1.206 8.872 1.00 98.19 115 HIS A CA 1
ATOM 893 C C . HIS A 1 115 ? 3.718 -0.904 8.119 1.00 98.19 115 HIS A C 1
ATOM 895 O O . HIS A 1 115 ? 3.681 -0.662 6.911 1.00 98.19 115 HIS A O 1
ATOM 901 N N . ILE A 1 116 ? 4.866 -0.949 8.799 1.00 98.38 116 ILE A N 1
ATOM 902 C CA . ILE A 1 116 ? 6.176 -0.725 8.177 1.00 98.38 116 ILE A CA 1
ATOM 903 C C . ILE A 1 116 ? 6.456 -1.798 7.121 1.00 98.38 116 ILE A C 1
ATOM 905 O O . ILE A 1 116 ? 6.862 -1.460 6.009 1.00 98.38 116 ILE A O 1
ATOM 909 N N . ARG A 1 117 ? 6.206 -3.078 7.432 1.00 98.50 117 ARG A N 1
ATOM 910 C CA . ARG A 1 117 ? 6.394 -4.182 6.475 1.00 98.50 117 ARG A CA 1
ATOM 911 C C . ARG A 1 117 ? 5.476 -4.042 5.268 1.00 98.50 117 ARG A C 1
ATOM 913 O O . ARG A 1 117 ? 5.966 -4.073 4.145 1.00 98.50 117 ARG A O 1
ATOM 920 N N . ALA A 1 118 ? 4.184 -3.807 5.489 1.00 98.38 118 ALA A N 1
ATOM 921 C CA . ALA A 1 118 ? 3.216 -3.639 4.408 1.00 98.38 118 ALA A CA 1
ATOM 922 C C . ALA A 1 118 ? 3.591 -2.468 3.486 1.00 98.38 118 ALA A C 1
ATOM 924 O O . ALA A 1 118 ? 3.533 -2.588 2.262 1.00 98.38 118 ALA A O 1
ATOM 925 N N . ARG A 1 119 ? 4.041 -1.344 4.060 1.00 98.44 119 ARG A N 1
ATOM 926 C CA . ARG A 1 119 ? 4.529 -0.198 3.286 1.00 98.44 119 ARG A CA 1
ATOM 927 C C . ARG A 1 119 ? 5.784 -0.545 2.486 1.00 98.44 119 ARG A C 1
ATOM 929 O O . ARG A 1 119 ? 5.837 -0.248 1.298 1.00 98.44 119 ARG A O 1
ATOM 936 N N . ALA A 1 120 ? 6.763 -1.200 3.106 1.00 98.38 120 ALA A N 1
ATOM 937 C CA . ALA A 1 120 ? 7.992 -1.607 2.430 1.00 98.38 120 ALA A CA 1
ATOM 938 C C . ALA A 1 120 ? 7.724 -2.589 1.274 1.00 98.38 120 ALA A C 1
ATOM 940 O O . ALA A 1 120 ? 8.329 -2.473 0.210 1.00 98.38 120 ALA A 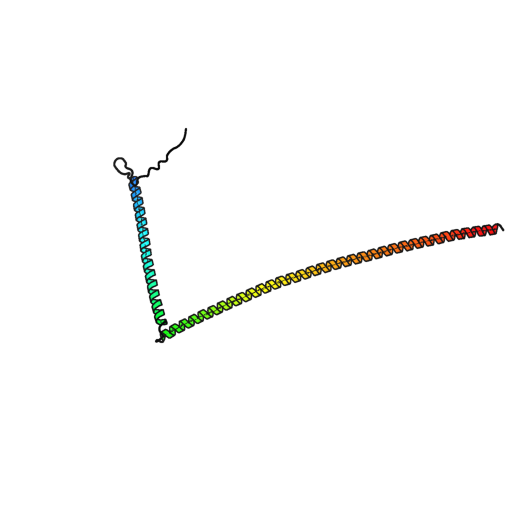O 1
ATOM 941 N N . GLU A 1 121 ? 6.795 -3.529 1.451 1.00 98.50 121 GLU A N 1
ATOM 942 C CA . GLU A 1 121 ? 6.375 -4.472 0.409 1.00 98.50 121 GLU A CA 1
ATOM 943 C C . GLU A 1 121 ? 5.652 -3.773 -0.750 1.00 98.50 121 GLU A C 1
ATOM 945 O O . GLU A 1 121 ? 5.924 -4.070 -1.920 1.00 98.50 121 GLU A O 1
ATOM 950 N N . ALA A 1 122 ? 4.774 -2.813 -0.446 1.00 98.50 122 ALA A N 1
ATOM 951 C CA . ALA A 1 122 ? 4.102 -1.998 -1.453 1.00 98.50 122 ALA A CA 1
ATOM 952 C C . ALA A 1 122 ? 5.110 -1.163 -2.261 1.00 98.50 122 ALA A C 1
ATOM 954 O O . ALA A 1 122 ? 5.088 -1.193 -3.495 1.00 98.50 122 ALA A O 1
ATOM 955 N N . ASP A 1 123 ? 6.044 -0.495 -1.581 1.00 98.38 123 ASP A N 1
ATOM 956 C CA . ASP A 1 123 ? 7.095 0.309 -2.211 1.00 98.38 123 ASP A CA 1
ATOM 957 C C . ASP A 1 123 ? 8.020 -0.562 -3.078 1.00 98.38 123 ASP A C 1
ATOM 959 O O . ASP A 1 123 ? 8.321 -0.210 -4.223 1.00 98.38 123 ASP A O 1
ATOM 963 N N . ALA A 1 124 ? 8.419 -1.742 -2.589 1.00 98.38 124 ALA A N 1
ATOM 964 C CA . ALA A 1 124 ? 9.228 -2.693 -3.349 1.00 98.38 124 ALA A CA 1
ATOM 965 C C . ALA A 1 124 ? 8.499 -3.198 -4.603 1.00 98.38 124 ALA A C 1
ATOM 967 O O . ALA A 1 124 ? 9.102 -3.309 -5.674 1.00 98.38 124 ALA A O 1
ATOM 968 N N . THR A 1 125 ? 7.200 -3.478 -4.495 1.00 98.50 125 THR A N 1
ATOM 969 C CA . THR A 1 125 ? 6.370 -3.911 -5.628 1.00 98.50 125 THR A CA 1
ATOM 970 C C . THR A 1 125 ? 6.235 -2.799 -6.664 1.00 98.50 125 THR A C 1
ATOM 972 O O . THR A 1 125 ? 6.437 -3.041 -7.856 1.00 98.50 125 THR A O 1
ATOM 975 N N . ALA A 1 126 ? 5.979 -1.565 -6.225 1.00 98.38 126 ALA A N 1
ATOM 976 C CA . ALA A 1 126 ? 5.909 -0.403 -7.103 1.00 98.38 126 ALA A CA 1
ATOM 977 C C . ALA A 1 126 ? 7.246 -0.144 -7.817 1.00 98.38 126 ALA A C 1
ATOM 979 O O . ALA A 1 126 ? 7.266 0.121 -9.021 1.00 98.38 126 ALA A O 1
ATOM 980 N N . LEU A 1 127 ? 8.370 -0.262 -7.103 1.00 98.44 127 LEU A N 1
ATOM 981 C CA . LEU A 1 127 ? 9.702 -0.093 -7.678 1.00 98.44 127 LEU A CA 1
ATOM 982 C C . LEU A 1 127 ? 10.015 -1.176 -8.718 1.00 98.44 127 LEU A C 1
ATOM 984 O O . LEU A 1 127 ? 10.490 -0.851 -9.805 1.00 98.44 127 LEU A O 1
ATOM 988 N N . ARG A 1 128 ? 9.699 -2.444 -8.426 1.00 98.31 128 ARG A N 1
ATOM 989 C CA . ARG A 1 128 ? 9.837 -3.552 -9.389 1.00 98.31 128 ARG A CA 1
ATOM 990 C C . ARG A 1 128 ? 8.980 -3.327 -10.631 1.00 98.31 128 ARG A C 1
ATOM 992 O O . ARG A 1 128 ? 9.470 -3.514 -11.740 1.00 98.31 128 ARG A O 1
ATOM 999 N N . GLY A 1 129 ? 7.738 -2.874 -10.457 1.00 98.44 129 GLY A N 1
ATOM 1000 C CA . GLY A 1 129 ? 6.847 -2.527 -11.565 1.00 98.44 129 GLY A CA 1
ATOM 1001 C C . GLY A 1 129 ? 7.449 -1.457 -12.476 1.00 98.44 129 GLY A C 1
ATOM 1002 O O . GLY A 1 129 ? 7.559 -1.668 -13.683 1.00 98.44 129 GLY A O 1
ATOM 1003 N N . LYS A 1 130 ? 7.930 -0.352 -11.893 1.00 98.19 130 LYS A N 1
ATOM 1004 C CA . LYS A 1 130 ? 8.614 0.722 -12.633 1.00 98.19 130 LYS A CA 1
ATOM 1005 C C . LYS A 1 130 ? 9.880 0.232 -13.334 1.00 98.19 130 LYS A C 1
ATOM 1007 O O . LYS A 1 130 ? 10.126 0.591 -14.479 1.00 98.19 130 LYS A O 1
ATOM 1012 N N . HIS A 1 131 ? 10.684 -0.595 -12.669 1.00 98.38 131 HIS A N 1
ATOM 1013 C CA . HIS A 1 131 ? 11.916 -1.114 -13.256 1.00 98.38 131 HIS A CA 1
ATOM 1014 C C . HIS A 1 131 ? 11.634 -2.016 -14.463 1.00 98.38 131 HIS A C 1
ATOM 1016 O O . HIS A 1 131 ? 12.256 -1.850 -15.508 1.00 98.38 131 HIS A O 1
ATOM 1022 N N . ASN A 1 132 ? 10.639 -2.900 -14.357 1.00 98.44 132 ASN A N 1
ATOM 1023 C CA . ASN A 1 132 ? 10.211 -3.743 -15.472 1.00 98.44 132 ASN A CA 1
ATOM 1024 C C . ASN A 1 132 ? 9.686 -2.909 -16.650 1.00 98.44 132 ASN A C 1
ATOM 1026 O O . ASN A 1 132 ? 9.990 -3.223 -17.798 1.00 98.44 132 ASN A O 1
ATOM 1030 N N . GLN A 1 133 ? 8.941 -1.831 -16.382 1.00 98.38 133 GLN A N 1
ATOM 1031 C CA . GLN A 1 133 ? 8.505 -0.894 -17.424 1.00 98.38 133 GLN A CA 1
ATOM 1032 C C . GLN A 1 133 ? 9.700 -0.252 -18.138 1.00 98.38 133 GLN A C 1
ATOM 1034 O O . GLN A 1 133 ? 9.783 -0.332 -19.359 1.00 98.38 133 GLN A O 1
ATOM 1039 N N . LEU A 1 134 ? 10.665 0.293 -17.390 1.00 98.44 134 LEU A N 1
ATOM 1040 C CA . LEU A 1 134 ? 11.867 0.909 -17.963 1.00 98.44 134 LEU A CA 1
ATOM 1041 C C . LEU A 1 134 ? 12.709 -0.083 -18.777 1.00 98.44 134 LEU A C 1
ATOM 1043 O O . LEU A 1 134 ? 13.225 0.276 -19.834 1.00 98.44 134 LEU A O 1
ATOM 1047 N N . ILE A 1 135 ? 12.835 -1.330 -18.313 1.00 98.44 135 ILE A N 1
ATOM 1048 C CA . ILE A 1 135 ? 13.512 -2.400 -19.056 1.00 98.44 135 ILE A CA 1
ATOM 1049 C C . ILE A 1 135 ? 12.797 -2.655 -20.387 1.00 98.44 135 ILE A C 1
ATOM 1051 O O . ILE A 1 135 ? 13.440 -2.669 -21.436 1.00 98.44 135 ILE A O 1
ATOM 1055 N N . ASN A 1 136 ? 11.473 -2.809 -20.366 1.00 98.38 136 ASN A N 1
ATOM 1056 C CA . ASN A 1 136 ? 10.687 -3.057 -21.575 1.00 98.38 136 ASN A CA 1
ATOM 1057 C C . ASN A 1 136 ? 10.764 -1.882 -22.561 1.00 98.38 136 ASN A C 1
ATOM 1059 O O . ASN A 1 136 ? 10.919 -2.095 -23.765 1.00 98.38 136 ASN A O 1
ATOM 1063 N N . GLU A 1 137 ? 10.713 -0.646 -22.066 1.00 98.44 137 GLU A N 1
ATOM 1064 C CA . GLU A 1 137 ? 10.894 0.556 -22.883 1.00 98.44 137 GLU A CA 1
ATOM 1065 C C . GLU A 1 137 ? 12.290 0.608 -23.511 1.00 98.44 137 GLU A C 1
ATOM 1067 O O . GLU A 1 137 ? 12.419 0.877 -24.705 1.00 98.44 137 GLU A O 1
ATOM 1072 N N . ALA A 1 138 ? 13.341 0.306 -22.743 1.00 98.31 138 ALA A N 1
ATOM 1073 C CA . ALA A 1 138 ? 14.708 0.262 -23.251 1.00 98.31 138 ALA A CA 1
ATOM 1074 C C . ALA A 1 138 ? 14.888 -0.826 -24.322 1.00 98.31 138 ALA A C 1
ATOM 1076 O O . ALA A 1 138 ? 15.520 -0.574 -25.349 1.00 98.31 138 ALA A O 1
ATOM 1077 N N . HIS A 1 139 ? 14.300 -2.011 -24.123 1.00 98.31 139 HIS A N 1
ATOM 1078 C CA . HIS A 1 139 ? 14.291 -3.074 -25.129 1.00 98.31 139 HIS A CA 1
ATOM 1079 C C . HIS A 1 139 ? 13.558 -2.657 -26.403 1.00 98.31 139 HIS A C 1
ATOM 1081 O O . HIS A 1 139 ? 14.074 -2.889 -27.495 1.00 98.31 139 HIS A O 1
ATOM 1087 N N . THR A 1 140 ? 12.400 -2.009 -26.269 1.00 98.38 140 THR A N 1
ATOM 1088 C CA . THR A 1 140 ? 11.606 -1.532 -27.409 1.00 98.38 140 THR A CA 1
ATOM 1089 C C . THR A 1 140 ? 12.384 -0.491 -28.207 1.00 98.38 140 THR A C 1
ATOM 1091 O O . THR A 1 140 ? 12.611 -0.685 -29.398 1.00 98.38 140 THR A O 1
ATOM 1094 N N . ARG A 1 141 ? 12.921 0.541 -27.541 1.00 98.19 141 ARG A N 1
ATOM 1095 C CA . ARG A 1 141 ? 13.747 1.571 -28.195 1.00 98.19 141 ARG A CA 1
ATOM 1096 C C . ARG A 1 141 ? 14.978 0.984 -28.869 1.00 98.19 141 ARG A C 1
ATOM 1098 O O . ARG A 1 141 ? 15.356 1.413 -29.953 1.00 98.19 141 ARG A O 1
ATOM 1105 N N . ARG A 1 142 ? 15.627 0.002 -28.238 1.00 98.31 142 ARG A N 1
ATOM 1106 C CA . ARG A 1 142 ? 16.772 -0.684 -28.840 1.00 98.31 142 ARG A CA 1
ATOM 1107 C C . ARG A 1 142 ? 16.367 -1.434 -30.109 1.00 98.31 142 ARG A C 1
ATOM 1109 O O . ARG A 1 142 ? 17.068 -1.318 -31.107 1.00 98.31 142 ARG A O 1
ATOM 1116 N N . ALA A 1 143 ? 15.255 -2.164 -30.083 1.00 98.38 143 ALA A N 1
ATOM 1117 C CA . ALA A 1 143 ? 14.754 -2.882 -31.252 1.00 98.38 143 ALA A CA 1
ATOM 1118 C C . ALA A 1 143 ? 14.372 -1.925 -32.395 1.00 98.38 143 ALA A C 1
ATOM 1120 O O . ALA A 1 143 ? 14.698 -2.198 -33.549 1.00 98.38 143 ALA A O 1
ATOM 1121 N N . GLU A 1 144 ? 13.742 -0.792 -32.076 1.00 98.12 144 GLU A N 1
ATOM 1122 C CA . GLU A 1 144 ? 13.416 0.268 -33.036 1.00 98.12 144 GLU A CA 1
ATOM 1123 C C . GLU A 1 144 ? 14.682 0.852 -33.674 1.00 98.12 144 GLU A C 1
ATOM 1125 O O . GLU A 1 144 ? 14.806 0.841 -34.896 1.00 98.12 144 GLU A O 1
ATOM 1130 N N . MET A 1 145 ? 15.670 1.258 -32.867 1.00 98.06 145 MET A N 1
ATOM 1131 C CA . MET A 1 145 ? 16.946 1.775 -33.378 1.00 98.06 145 MET A CA 1
ATOM 1132 C C . MET A 1 145 ? 17.695 0.744 -34.232 1.00 98.06 145 MET A C 1
ATOM 1134 O O . MET A 1 145 ? 18.251 1.088 -35.273 1.00 98.06 145 MET A O 1
ATOM 1138 N N . GLU A 1 146 ? 17.718 -0.529 -33.823 1.00 98.06 146 GLU A N 1
ATOM 1139 C CA . GLU A 1 146 ? 18.340 -1.604 -34.606 1.00 98.06 146 GLU A CA 1
ATOM 1140 C C . GLU A 1 146 ? 17.607 -1.831 -35.940 1.00 98.06 146 GLU A C 1
ATOM 1142 O O . GLU A 1 146 ? 18.251 -2.074 -36.965 1.00 98.06 146 GLU A O 1
ATOM 1147 N N . ALA A 1 147 ? 16.275 -1.725 -35.959 1.00 98.31 147 ALA A N 1
ATOM 1148 C CA . ALA A 1 147 ? 15.476 -1.832 -37.176 1.00 98.31 147 ALA A CA 1
ATOM 1149 C C . ALA A 1 147 ? 15.700 -0.638 -38.118 1.00 98.31 147 ALA A C 1
ATOM 1151 O O . ALA A 1 147 ? 15.902 -0.838 -39.318 1.00 98.31 147 ALA A O 1
ATOM 1152 N N . GLU A 1 148 ? 15.724 0.585 -37.585 1.00 98.12 148 GLU A N 1
ATOM 1153 C CA . GLU A 1 148 ? 16.039 1.799 -38.341 1.00 98.12 148 GLU A CA 1
ATOM 1154 C C . GLU A 1 148 ? 17.448 1.739 -38.928 1.00 98.12 148 GLU A C 1
ATOM 1156 O O . GLU A 1 148 ? 17.626 1.975 -40.123 1.00 98.12 148 GLU A O 1
ATOM 1161 N N . HIS A 1 149 ? 18.441 1.355 -38.123 1.00 98.06 149 HIS A N 1
ATOM 1162 C CA . HIS A 1 149 ? 19.820 1.199 -38.576 1.00 98.06 149 HIS A CA 1
ATOM 1163 C C . HIS A 1 149 ? 19.945 0.139 -39.674 1.00 98.06 149 HIS A C 1
ATOM 1165 O O . HIS A 1 149 ? 20.621 0.351 -40.679 1.00 98.06 149 HIS A O 1
ATOM 1171 N N . ARG A 1 150 ? 19.259 -0.999 -39.525 1.00 98.25 150 ARG A N 1
ATOM 1172 C CA . ARG A 1 150 ? 19.237 -2.029 -40.568 1.00 98.25 150 ARG A CA 1
ATOM 1173 C C . ARG A 1 150 ? 18.620 -1.489 -41.855 1.00 98.25 150 ARG A C 1
ATOM 1175 O O . ARG A 1 150 ? 19.188 -1.694 -42.920 1.00 98.25 150 ARG A O 1
ATOM 1182 N N . ASN A 1 151 ? 17.505 -0.768 -41.760 1.00 98.25 151 ASN A N 1
ATOM 1183 C CA . ASN A 1 151 ? 16.833 -0.181 -42.916 1.00 98.25 151 ASN A CA 1
ATOM 1184 C C . ASN A 1 151 ? 17.733 0.837 -43.639 1.00 98.25 151 ASN A C 1
ATOM 1186 O O . ASN A 1 151 ? 17.904 0.756 -44.856 1.00 98.25 151 ASN A O 1
ATOM 1190 N N . THR A 1 152 ? 18.368 1.755 -42.904 1.00 98.12 152 THR A N 1
ATOM 1191 C CA . THR A 1 152 ? 19.285 2.742 -43.496 1.00 98.12 152 THR A CA 1
ATOM 1192 C C . THR A 1 152 ? 20.490 2.078 -44.151 1.00 98.12 152 THR A C 1
ATOM 1194 O O . THR A 1 152 ? 20.825 2.436 -45.277 1.00 98.12 152 THR A O 1
ATOM 1197 N N . MET A 1 153 ? 21.077 1.058 -43.520 1.00 98.19 153 MET A N 1
ATOM 1198 C CA . MET A 1 153 ? 22.174 0.287 -44.110 1.00 98.19 153 MET A CA 1
ATOM 1199 C C . MET A 1 153 ? 21.749 -0.449 -45.381 1.00 98.19 153 MET A C 1
ATOM 1201 O O . MET A 1 153 ? 22.452 -0.367 -46.384 1.00 98.19 153 MET A O 1
ATOM 1205 N N . THR A 1 154 ? 20.584 -1.105 -45.387 1.00 98.25 154 THR A N 1
ATOM 1206 C CA . THR A 1 154 ? 20.084 -1.784 -46.595 1.00 98.25 154 THR A CA 1
ATOM 1207 C C . THR A 1 154 ? 19.806 -0.809 -47.738 1.00 98.25 154 THR A C 1
ATOM 1209 O O . THR A 1 154 ? 20.122 -1.110 -48.886 1.00 98.25 154 THR A O 1
ATOM 1212 N N . LYS A 1 155 ? 19.272 0.384 -47.440 1.00 98.12 155 LYS A N 1
ATOM 1213 C CA . LYS A 1 155 ? 19.056 1.437 -48.442 1.00 98.12 155 LYS A CA 1
ATOM 1214 C C . LYS A 1 155 ? 20.374 1.966 -48.994 1.00 98.12 155 LYS A C 1
ATOM 1216 O O . LYS A 1 155 ? 20.528 2.031 -50.206 1.00 98.12 155 LYS A O 1
ATOM 1221 N N . ALA A 1 156 ? 21.334 2.272 -48.122 1.00 97.69 156 ALA A N 1
ATOM 1222 C CA . ALA A 1 156 ? 22.652 2.740 -48.535 1.00 97.69 156 ALA A CA 1
ATOM 1223 C C . ALA A 1 156 ? 23.378 1.700 -49.406 1.00 97.69 156 ALA A C 1
ATOM 1225 O O . ALA A 1 156 ? 23.973 2.056 -50.417 1.00 97.69 156 ALA A O 1
ATOM 1226 N N . GLN A 1 157 ? 23.287 0.411 -49.058 1.00 97.50 157 GLN A N 1
ATOM 1227 C CA . GLN A 1 157 ? 23.830 -0.678 -49.876 1.00 97.50 157 GLN A CA 1
ATOM 1228 C C . GLN A 1 157 ? 23.170 -0.734 -51.258 1.00 97.50 157 GLN A C 1
ATOM 1230 O O . GLN A 1 157 ? 23.879 -0.743 -52.261 1.00 97.50 157 GLN A O 1
ATOM 1235 N N . ALA A 1 158 ? 21.837 -0.685 -51.323 1.00 98.06 158 ALA A N 1
ATOM 1236 C CA . ALA A 1 158 ? 21.107 -0.683 -52.590 1.00 98.06 158 ALA A CA 1
ATOM 1237 C C . ALA A 1 158 ? 21.438 0.544 -53.465 1.00 98.06 158 ALA A C 1
ATOM 1239 O O . ALA A 1 158 ? 21.572 0.421 -54.681 1.00 98.06 158 ALA A O 1
ATOM 1240 N N . GLU A 1 159 ? 21.606 1.725 -52.863 1.00 97.62 159 GLU A N 1
ATOM 1241 C CA . GLU A 1 159 ? 22.023 2.943 -53.569 1.00 97.62 159 GLU A CA 1
ATOM 1242 C C . GLU A 1 159 ? 23.446 2.822 -54.126 1.00 97.62 159 GLU A C 1
ATOM 1244 O O . GLU A 1 159 ? 23.686 3.171 -55.283 1.00 97.62 159 GLU A O 1
ATOM 1249 N N . VAL A 1 160 ? 24.385 2.290 -53.337 1.00 98.12 160 VAL A N 1
ATOM 1250 C CA . VAL A 1 160 ? 25.767 2.047 -53.777 1.00 98.12 160 VAL A CA 1
ATOM 1251 C C . VAL A 1 160 ? 25.808 1.035 -54.923 1.00 98.12 160 VAL A C 1
ATOM 1253 O O . VAL A 1 160 ? 26.490 1.277 -55.918 1.00 98.12 160 VAL A O 1
ATOM 1256 N N . GLU A 1 161 ? 25.057 -0.064 -54.831 1.00 97.94 161 GLU A N 1
ATOM 1257 C CA . GLU A 1 161 ? 24.940 -1.053 -55.909 1.00 97.94 161 GLU A CA 1
ATOM 1258 C C . GLU A 1 161 ? 24.346 -0.438 -57.183 1.00 97.94 161 GLU A C 1
ATOM 1260 O O . GLU A 1 161 ? 24.880 -0.635 -58.275 1.00 97.94 161 GLU A O 1
ATOM 1265 N N . ALA A 1 162 ? 23.288 0.368 -57.058 1.00 97.81 162 ALA A N 1
ATOM 1266 C CA . ALA A 1 162 ? 22.681 1.060 -58.192 1.00 97.81 162 ALA A CA 1
ATOM 1267 C C . ALA A 1 162 ? 23.657 2.040 -58.864 1.00 97.81 162 ALA A C 1
ATOM 1269 O O . ALA A 1 162 ? 23.730 2.093 -60.094 1.00 97.81 162 ALA A O 1
ATOM 1270 N N . LEU A 1 163 ? 24.439 2.787 -58.077 1.00 97.88 163 LEU A N 1
ATOM 1271 C CA . LEU A 1 163 ? 25.482 3.678 -58.591 1.00 97.88 163 LEU A CA 1
ATOM 1272 C C . LEU A 1 163 ? 26.598 2.901 -59.295 1.00 97.88 163 LEU A C 1
ATOM 1274 O O . LEU A 1 163 ? 27.030 3.311 -60.373 1.00 97.88 163 LEU A O 1
ATOM 1278 N N . HIS A 1 164 ? 27.036 1.774 -58.728 1.00 97.88 164 HIS A N 1
ATOM 1279 C CA . HIS A 1 164 ? 28.037 0.907 -59.350 1.00 97.88 164 HIS A CA 1
ATOM 1280 C C . HIS A 1 164 ? 27.559 0.342 -60.687 1.00 97.88 164 HIS A C 1
ATOM 1282 O O . HIS A 1 164 ? 28.299 0.415 -61.669 1.00 97.88 164 HIS A O 1
ATOM 1288 N N . ASN A 1 165 ? 26.326 -0.166 -60.744 1.00 97.81 165 ASN A N 1
ATOM 1289 C CA . ASN A 1 165 ? 25.734 -0.689 -61.975 1.00 97.81 165 ASN A CA 1
ATOM 1290 C C . ASN A 1 165 ? 25.621 0.410 -63.036 1.00 97.81 165 ASN A C 1
ATOM 1292 O O . ASN A 1 165 ? 26.082 0.231 -64.159 1.00 97.81 165 ASN A O 1
ATOM 1296 N N . LYS A 1 166 ? 25.122 1.592 -62.656 1.00 97.88 166 LYS A N 1
ATOM 1297 C CA . LYS A 1 166 ? 25.026 2.738 -63.566 1.00 97.88 166 LYS A CA 1
ATOM 1298 C C . LYS A 1 166 ? 26.393 3.162 -64.113 1.00 97.88 166 LYS A C 1
ATOM 1300 O O . LYS A 1 166 ? 26.524 3.402 -65.309 1.00 97.88 166 LYS A O 1
ATOM 1305 N N . ALA A 1 167 ? 27.416 3.233 -63.263 1.00 97.56 167 ALA A N 1
ATOM 1306 C CA . ALA A 1 167 ? 28.772 3.568 -63.693 1.00 97.56 167 ALA A CA 1
ATOM 1307 C C . ALA A 1 167 ? 29.367 2.499 -64.630 1.00 97.56 167 ALA A C 1
ATOM 1309 O O . ALA A 1 167 ? 30.076 2.836 -65.581 1.00 97.56 167 ALA A O 1
ATOM 1310 N N . ALA A 1 168 ? 29.074 1.217 -64.388 1.00 97.56 168 ALA A N 1
ATOM 1311 C CA . ALA A 1 168 ? 29.483 0.122 -65.264 1.00 97.56 168 ALA A CA 1
ATOM 1312 C C . ALA A 1 168 ? 28.800 0.207 -66.641 1.00 97.56 168 ALA A C 1
ATOM 1314 O O . ALA A 1 168 ? 29.483 0.082 -67.659 1.00 97.56 168 ALA A O 1
ATOM 1315 N N . ASP A 1 169 ? 27.497 0.496 -66.677 1.00 97.62 169 ASP A N 1
ATOM 1316 C CA . ASP A 1 169 ? 26.732 0.688 -67.913 1.00 97.62 169 ASP A CA 1
ATOM 1317 C C . ASP A 1 169 ? 27.248 1.890 -68.720 1.00 97.62 169 ASP A C 1
ATOM 1319 O O . ASP A 1 169 ? 27.459 1.796 -69.931 1.00 97.62 169 ASP A O 1
ATOM 1323 N N . GLU A 1 170 ? 27.507 3.021 -68.055 1.00 97.25 170 GLU A N 1
ATOM 1324 C CA . GLU A 1 170 ? 28.074 4.219 -68.685 1.00 97.25 170 GLU A CA 1
ATOM 1325 C C . GLU A 1 170 ? 29.464 3.948 -69.272 1.00 97.25 170 GLU A C 1
ATOM 1327 O O . GLU A 1 170 ? 29.756 4.371 -70.397 1.00 97.25 170 GLU A O 1
ATOM 1332 N N . ARG A 1 171 ? 30.304 3.196 -68.548 1.00 97.12 171 ARG A N 1
ATOM 1333 C CA . ARG A 1 171 ? 31.616 2.762 -69.035 1.00 97.12 171 ARG A CA 1
ATOM 1334 C C . ARG A 1 171 ? 31.486 1.859 -70.260 1.00 97.12 171 ARG A C 1
ATOM 1336 O O . ARG A 1 171 ? 32.123 2.141 -71.270 1.00 97.12 171 ARG A O 1
ATOM 1343 N N . ALA A 1 172 ? 30.645 0.828 -70.206 1.00 97.31 172 ALA A N 1
ATOM 1344 C CA . ALA A 1 172 ? 30.430 -0.081 -71.331 1.00 97.31 172 ALA A CA 1
ATOM 1345 C C . ALA A 1 172 ? 29.916 0.666 -72.575 1.00 97.31 172 ALA A C 1
ATOM 1347 O O . ALA A 1 172 ? 30.381 0.431 -73.692 1.00 97.31 172 ALA A O 1
ATOM 1348 N N . ALA A 1 173 ? 29.008 1.628 -72.389 1.00 97.12 173 ALA A N 1
ATOM 1349 C CA . ALA A 1 173 ? 28.518 2.475 -73.470 1.00 97.12 173 ALA A CA 1
ATOM 1350 C C . ALA A 1 173 ? 29.614 3.387 -74.054 1.00 97.12 173 ALA A C 1
ATOM 1352 O O . ALA A 1 173 ? 29.631 3.633 -75.265 1.00 97.12 173 ALA A O 1
ATOM 1353 N N . ALA A 1 174 ? 30.516 3.912 -73.221 1.00 97.31 174 ALA A N 1
ATOM 1354 C CA . ALA A 1 174 ? 31.658 4.704 -73.671 1.00 97.31 174 ALA A CA 1
ATOM 1355 C C . ALA A 1 174 ? 32.678 3.852 -74.444 1.00 97.31 174 ALA A C 1
ATOM 1357 O O . ALA A 1 174 ? 33.120 4.276 -75.515 1.00 97.31 174 ALA A O 1
ATOM 1358 N N . ASP A 1 175 ? 32.983 2.649 -73.951 1.00 97.44 175 ASP A N 1
ATOM 1359 C CA . ASP A 1 175 ? 33.892 1.692 -74.589 1.00 97.44 175 ASP A CA 1
ATOM 1360 C C . ASP A 1 175 ? 33.360 1.279 -75.972 1.00 97.44 175 ASP A C 1
ATOM 1362 O O . ASP A 1 175 ? 34.075 1.403 -76.970 1.00 97.44 175 ASP A O 1
ATOM 1366 N N . LEU A 1 176 ? 32.067 0.944 -76.074 1.00 97.50 176 LEU A N 1
ATOM 1367 C CA . LEU A 1 176 ? 31.412 0.624 -77.347 1.00 97.50 176 LEU A CA 1
ATOM 1368 C C . LEU A 1 176 ? 31.479 1.792 -78.345 1.00 97.50 176 LEU A C 1
ATOM 1370 O O . LEU A 1 176 ? 31.809 1.607 -79.516 1.00 97.50 176 LEU A O 1
ATOM 1374 N N . LYS A 1 177 ? 31.195 3.024 -77.897 1.00 97.12 177 LYS A N 1
ATOM 1375 C CA . LYS A 1 177 ? 31.300 4.221 -78.753 1.00 97.12 177 LYS A CA 1
ATOM 1376 C C . LYS A 1 177 ? 32.737 4.456 -79.223 1.00 97.12 177 LYS A C 1
ATOM 1378 O O . LYS A 1 177 ? 32.944 4.897 -80.354 1.00 97.12 177 LYS A O 1
ATOM 1383 N N . ALA A 1 178 ? 33.727 4.205 -78.369 1.00 96.94 178 ALA A N 1
ATOM 1384 C CA . ALA A 1 178 ? 35.136 4.337 -78.722 1.00 96.94 178 ALA A CA 1
ATOM 1385 C C . ALA A 1 178 ? 35.572 3.269 -79.738 1.00 96.94 178 ALA A C 1
ATOM 1387 O O . ALA A 1 178 ? 36.305 3.586 -80.673 1.00 96.94 178 ALA A O 1
ATOM 1388 N N . GLU A 1 179 ? 35.107 2.027 -79.600 1.00 96.38 179 GLU A N 1
ATOM 1389 C CA . GLU A 1 179 ? 35.320 0.956 -80.583 1.00 96.38 179 GLU A CA 1
ATOM 1390 C C . GLU A 1 179 ? 34.691 1.280 -81.936 1.00 96.38 179 GLU A C 1
ATOM 1392 O O . GLU A 1 179 ? 35.386 1.234 -82.946 1.00 96.38 179 GLU A O 1
ATOM 1397 N N . GLN A 1 180 ? 33.430 1.716 -81.964 1.00 96.44 180 GLN A N 1
ATOM 1398 C CA . GLN A 1 180 ? 32.761 2.137 -83.200 1.00 96.44 180 GLN A CA 1
ATOM 1399 C C . GLN A 1 180 ? 33.508 3.278 -83.903 1.00 96.44 180 GLN A C 1
ATOM 1401 O O . GLN A 1 180 ? 33.655 3.270 -85.123 1.00 96.44 180 GLN A O 1
ATOM 1406 N N . ARG A 1 181 ? 34.014 4.259 -83.142 1.00 96.38 181 ARG A N 1
ATOM 1407 C CA . ARG A 1 181 ? 34.843 5.340 -83.696 1.00 96.38 181 ARG A CA 1
ATOM 1408 C C . ARG A 1 181 ? 36.153 4.815 -84.274 1.00 96.38 181 ARG A C 1
ATOM 1410 O O . ARG A 1 181 ? 36.530 5.258 -85.351 1.00 96.38 181 ARG A O 1
ATOM 1417 N N . ARG A 1 182 ? 36.835 3.895 -83.582 1.00 95.31 182 ARG A N 1
ATOM 1418 C CA . ARG A 1 182 ? 38.078 3.275 -84.070 1.00 95.31 182 ARG A CA 1
ATOM 1419 C C . ARG A 1 182 ? 37.841 2.493 -85.360 1.00 95.31 182 ARG A C 1
ATOM 1421 O O . ARG A 1 182 ? 38.533 2.764 -86.331 1.00 95.31 182 ARG A O 1
ATOM 1428 N N . ALA A 1 183 ? 36.825 1.632 -85.389 1.00 95.81 183 ALA A N 1
ATOM 1429 C CA . ALA A 1 183 ? 36.444 0.871 -86.577 1.00 95.81 183 ALA A CA 1
ATOM 1430 C C . ALA A 1 183 ? 36.118 1.787 -87.764 1.00 95.81 183 ALA A C 1
ATOM 1432 O O . ALA A 1 183 ? 36.607 1.562 -88.863 1.00 95.81 183 ALA A O 1
ATOM 1433 N N . LYS A 1 184 ? 35.366 2.873 -87.535 1.00 95.69 184 LYS A N 1
ATOM 1434 C CA . LYS A 1 184 ? 35.065 3.851 -88.588 1.00 95.69 184 LYS A CA 1
ATOM 1435 C C . LYS A 1 184 ? 36.319 4.556 -89.114 1.00 95.69 184 LYS A C 1
ATOM 1437 O O . LYS A 1 184 ? 36.460 4.733 -90.314 1.00 95.69 184 LYS A O 1
ATOM 1442 N N . VAL A 1 185 ? 37.227 4.968 -88.226 1.00 95.75 185 VAL A N 1
ATOM 1443 C CA . VAL A 1 185 ? 38.495 5.599 -88.632 1.00 95.75 185 VAL A CA 1
ATOM 1444 C C . VAL A 1 185 ? 39.361 4.626 -89.434 1.00 95.75 185 VAL A C 1
ATOM 1446 O O . VAL A 1 185 ? 39.997 5.040 -90.399 1.00 95.75 185 VAL A O 1
ATOM 1449 N N . GLU A 1 186 ? 39.390 3.351 -89.046 1.00 95.06 186 GLU A N 1
ATOM 1450 C CA . GLU A 1 186 ? 40.109 2.298 -89.765 1.00 95.06 186 GLU A CA 1
ATOM 1451 C C . GLU A 1 186 ? 39.505 2.054 -91.155 1.00 95.06 186 GLU A C 1
ATOM 1453 O O . GLU A 1 186 ? 40.238 2.078 -92.140 1.00 95.06 186 GLU A O 1
ATOM 1458 N N . GLU A 1 187 ? 38.177 1.953 -91.257 1.00 95.12 187 GLU A N 1
ATOM 1459 C CA . GLU A 1 187 ? 37.4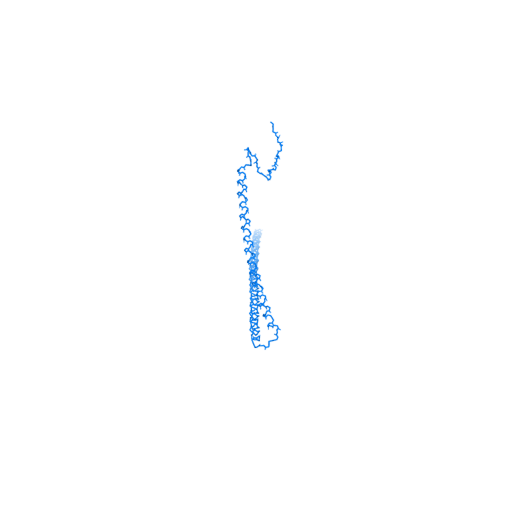50 1.853 -92.529 1.00 95.12 187 GLU A CA 1
ATOM 1460 C C . GLU A 1 187 ? 37.726 3.062 -93.443 1.00 95.12 187 GLU A C 1
ATOM 1462 O O . GLU A 1 187 ? 38.133 2.897 -94.596 1.00 95.12 187 GLU A O 1
ATOM 1467 N N . ASP A 1 188 ? 37.585 4.288 -92.924 1.00 94.94 188 ASP A N 1
ATOM 1468 C CA . ASP A 1 188 ? 37.860 5.525 -93.667 1.00 94.94 188 ASP A CA 1
ATOM 1469 C C . ASP A 1 188 ? 39.325 5.568 -94.155 1.00 94.94 188 ASP A C 1
ATOM 1471 O O . ASP A 1 188 ? 39.610 5.987 -95.284 1.00 94.94 188 ASP A O 1
ATOM 1475 N N . PHE A 1 189 ? 40.272 5.106 -93.328 1.00 94.50 189 PHE A N 1
ATOM 1476 C CA . PHE A 1 189 ? 41.688 5.019 -93.683 1.00 94.50 189 PHE A CA 1
ATOM 1477 C C . PHE A 1 189 ? 41.950 3.980 -94.780 1.00 94.50 189 PHE A C 1
ATOM 1479 O O . PHE A 1 189 ? 42.677 4.271 -95.735 1.00 94.50 189 PHE A O 1
ATOM 1486 N N . GLU A 1 190 ? 41.355 2.789 -94.690 1.00 94.00 190 GLU A N 1
ATOM 1487 C CA . GLU A 1 190 ? 41.471 1.752 -95.718 1.00 94.00 190 GLU A CA 1
ATOM 1488 C C . GLU A 1 190 ? 40.922 2.226 -97.066 1.00 94.00 190 GLU A C 1
ATOM 1490 O O . GLU A 1 190 ? 41.587 2.045 -98.093 1.00 94.00 190 GLU A O 1
ATOM 1495 N N . ILE A 1 191 ? 39.762 2.892 -97.064 1.00 93.75 191 ILE A N 1
ATOM 1496 C CA . ILE A 1 191 ? 39.158 3.493 -98.259 1.00 93.75 191 ILE A CA 1
ATOM 1497 C C . ILE A 1 191 ? 40.105 4.538 -98.861 1.00 93.75 191 ILE A C 1
ATOM 1499 O O . ILE A 1 191 ? 40.406 4.479 -100.057 1.00 93.75 191 ILE A O 1
ATOM 1503 N N . ALA A 1 192 ? 40.634 5.460 -98.049 1.00 92.88 192 ALA A N 1
ATOM 1504 C CA . ALA A 1 192 ? 41.564 6.490 -98.514 1.00 92.88 192 ALA A CA 1
ATOM 1505 C C . ALA A 1 192 ? 42.862 5.890 -99.091 1.00 92.88 192 ALA A C 1
ATOM 1507 O O . ALA A 1 192 ? 43.355 6.330 -100.134 1.00 92.88 192 ALA A O 1
ATOM 1508 N N . MET A 1 193 ? 43.407 4.848 -98.459 1.00 92.50 193 MET A N 1
ATOM 1509 C CA . MET A 1 193 ? 44.603 4.149 -98.935 1.00 92.50 193 MET A CA 1
ATOM 1510 C C . MET A 1 193 ? 44.339 3.321 -100.195 1.00 92.50 193 MET A C 1
ATOM 1512 O O . MET A 1 193 ? 45.210 3.225 -101.061 1.00 92.50 193 MET A O 1
ATOM 1516 N N . ALA A 1 194 ? 43.161 2.712 -100.331 1.00 90.88 194 ALA A N 1
ATOM 1517 C CA . ALA A 1 194 ? 42.742 2.046 -101.560 1.00 90.88 194 ALA A CA 1
ATOM 1518 C C . ALA A 1 194 ? 42.605 3.053 -102.711 1.00 90.88 194 ALA A C 1
ATOM 1520 O O . ALA A 1 194 ? 43.195 2.831 -103.769 1.00 90.88 194 ALA A O 1
ATOM 1521 N N . ALA A 1 195 ? 41.938 4.189 -102.483 1.00 89.56 195 ALA A N 1
ATOM 1522 C CA . ALA A 1 195 ? 41.827 5.272 -103.458 1.00 89.56 195 ALA A CA 1
ATOM 1523 C C . ALA A 1 195 ? 43.214 5.760 -103.909 1.00 89.56 195 ALA A C 1
ATOM 1525 O O . ALA A 1 195 ? 43.525 5.726 -105.101 1.00 89.56 195 ALA A O 1
ATOM 1526 N N . ARG A 1 196 ? 44.111 6.069 -102.962 1.00 87.38 196 ARG A N 1
ATOM 1527 C CA . ARG A 1 196 ? 45.489 6.490 -103.263 1.00 87.38 196 ARG A CA 1
ATOM 1528 C C . ARG A 1 196 ? 46.285 5.427 -104.026 1.00 87.38 196 ARG A C 1
ATOM 1530 O O . ARG A 1 196 ? 47.033 5.766 -104.942 1.00 87.38 196 ARG A O 1
ATOM 1537 N N . ARG A 1 197 ? 46.121 4.138 -103.694 1.00 85.69 197 ARG A N 1
ATOM 1538 C CA . ARG A 1 197 ? 46.723 3.030 -104.459 1.00 85.69 197 ARG A CA 1
ATOM 1539 C C . ARG A 1 197 ? 46.203 3.010 -105.894 1.00 85.69 197 ARG A C 1
ATOM 1541 O O . ARG A 1 197 ? 47.016 2.950 -106.813 1.00 85.69 197 ARG A O 1
ATOM 1548 N N . THR A 1 198 ? 44.892 3.123 -106.107 1.00 86.62 198 THR A N 1
ATOM 1549 C CA . THR A 1 198 ? 44.316 3.156 -107.462 1.00 86.62 198 THR A CA 1
ATOM 1550 C C . THR A 1 198 ? 44.771 4.368 -108.274 1.00 86.62 198 THR A C 1
ATOM 1552 O O . THR A 1 198 ? 45.117 4.207 -109.442 1.00 86.62 198 THR A O 1
ATOM 1555 N N . GLU A 1 199 ? 44.854 5.555 -107.667 1.00 82.69 199 GLU A N 1
ATOM 1556 C CA . GLU A 1 199 ? 45.395 6.758 -108.312 1.00 82.69 199 GLU A CA 1
ATOM 1557 C C . GLU A 1 199 ? 46.871 6.586 -108.678 1.00 82.69 199 GLU A C 1
ATOM 1559 O O . GLU A 1 199 ? 47.260 6.878 -109.805 1.00 82.69 199 GLU A O 1
ATOM 1564 N N . SER A 1 200 ? 47.688 6.040 -107.770 1.00 79.88 200 SER A N 1
ATOM 1565 C CA . SER A 1 200 ? 49.106 5.777 -108.047 1.00 79.88 200 SER A CA 1
ATOM 1566 C C . SER A 1 200 ? 49.313 4.751 -109.169 1.00 79.88 200 SER A C 1
ATOM 1568 O O . SER A 1 200 ? 50.179 4.945 -110.018 1.00 79.88 200 SER A O 1
ATOM 1570 N N . MET A 1 201 ? 48.484 3.701 -109.232 1.00 78.94 201 MET A N 1
ATOM 1571 C CA . MET A 1 201 ? 48.500 2.716 -110.320 1.00 78.94 201 MET A CA 1
ATOM 1572 C C . MET A 1 201 ? 48.068 3.322 -111.660 1.00 78.94 201 MET A C 1
ATOM 1574 O O . MET A 1 201 ? 48.664 2.996 -112.681 1.00 78.94 201 MET A O 1
ATOM 1578 N N . ARG A 1 202 ? 47.076 4.225 -111.674 1.00 74.88 202 ARG A N 1
ATOM 1579 C CA . ARG A 1 202 ? 46.706 4.986 -112.883 1.00 74.88 202 ARG A CA 1
ATOM 1580 C C . ARG A 1 202 ? 47.846 5.893 -113.346 1.00 74.88 202 ARG A C 1
ATOM 1582 O O . ARG A 1 202 ? 48.212 5.841 -114.511 1.00 74.88 202 ARG A O 1
ATOM 1589 N N . ALA A 1 203 ? 48.470 6.632 -112.430 1.00 73.50 203 ALA A N 1
ATOM 1590 C CA . ALA A 1 203 ? 49.609 7.498 -112.741 1.00 73.50 203 ALA A CA 1
ATOM 1591 C C . ALA A 1 203 ? 50.841 6.724 -113.258 1.00 73.50 203 ALA A C 1
ATOM 1593 O O . ALA A 1 203 ? 51.635 7.266 -114.022 1.00 73.50 203 ALA A O 1
ATOM 1594 N N . LEU A 1 204 ? 51.009 5.460 -112.851 1.00 68.88 204 LEU A N 1
ATOM 1595 C CA . LEU A 1 204 ? 52.038 4.559 -113.382 1.00 68.88 204 LEU A CA 1
ATOM 1596 C C . LEU A 1 204 ? 51.686 3.983 -114.763 1.00 68.88 204 LEU A C 1
ATOM 1598 O O . LEU A 1 204 ? 52.601 3.645 -115.503 1.00 68.88 204 LEU A O 1
ATOM 1602 N N . ALA A 1 205 ? 50.400 3.865 -115.106 1.00 66.44 205 ALA A N 1
ATOM 1603 C CA . ALA A 1 205 ? 49.926 3.360 -116.399 1.00 66.44 205 ALA A CA 1
ATOM 1604 C C . ALA A 1 205 ? 49.831 4.446 -117.491 1.00 66.44 205 ALA A C 1
ATOM 1606 O O . ALA A 1 205 ? 49.793 4.122 -118.673 1.00 66.44 205 ALA A O 1
ATOM 1607 N N . GLU A 1 206 ? 49.795 5.725 -117.106 1.00 58.34 206 GLU A N 1
ATOM 1608 C CA . GLU A 1 206 ? 49.837 6.889 -118.011 1.00 58.34 206 GLU A CA 1
ATOM 1609 C C . GLU A 1 206 ? 51.276 7.350 -118.345 1.00 58.34 206 GLU A C 1
ATOM 1611 O O . GLU A 1 206 ? 51.471 8.418 -118.929 1.00 58.34 206 GLU A O 1
ATOM 1616 N N . ARG A 1 207 ? 52.287 6.548 -117.984 1.00 46.34 207 ARG A N 1
ATOM 1617 C CA . ARG A 1 207 ? 53.714 6.752 -118.278 1.00 46.34 207 ARG A CA 1
ATOM 1618 C C . ARG A 1 207 ? 54.227 5.708 -119.260 1.00 46.34 207 ARG A C 1
ATOM 1620 O O . ARG A 1 207 ? 55.073 6.095 -120.095 1.00 46.34 207 ARG A O 1
#

Sequence (207 aa):
MAHDGERELVPLGTGFDIVKRGYSRTQVEEHLERLDGDLRLLAADRDAASAQTVDLAKQLERARSEIDDLRGQVERLSLPPTTLEGLSERLQRMLRLAQDEAAEIRARAEAEAGHIRARAEADATALRGKHNQLINEAHTRRAEMEAEHRNTMTKAQAEVEALHNKAADERAAADLKAEQRRAKVEEDFEIAMAARRTESMRALAER

Radius of gyration: 64.99 Å; chains: 1; bounding box: 143×31×176 Å

Secondary structure (DSSP, 8-state):
-------------SSPPEETTEE-HHHHHHHHHHHHHHHHHHHHHHHHHHHHHHHHHHHHHHHHHHHHHHHHHHHHHHS---SHHHHHHHHHHHHHHHHHHHHHHHHHHHHHHHHHHHHHHHHHHHHHHHHHHHHHHHHHHHHHHHHHHHHHHHHHHHHHHHHHHHHHHHHHHHHHHHHHHHHHHHHHHHHHHHHHHHHHHHHHH--

pLDDT: mean 89.0, std 15.15, range [34.34, 98.5]

Foldseek 3Di:
DDDDDDPPPDPPDPDFDADDPGGDPVVVVVVVVVVVVVVVVVVVVVVVVVVVVVVVVVVVVVVVVVVVVVVVVVVLQVDDPPDPVSVVVVVVVVVVVVVVVVVVVVVVVVVVVVVVVVVVVVVVVVVVVVVVVVVVVVVVVVVVVVVVVVVVVVVVVVVVVVVVVVVVVVVVVVVVVVVVVVVVVVVVVVVVVVVVVVVVVVVVVVD